Protein AF-A0AAN8JR13-F1 (afdb_monomer)

Organism: Patella caerulea (NCBI:txid87958)

Radius of gyration: 33.26 Å; Cα contacts (8 Å, |Δi|>4): 70; chains: 1; bounding box: 101×56×80 Å

Secondary structure (DSSP, 8-state):
-HHHHHHHHHHHHHHHHHHHHHHHHHHHHHHHHHHHHHHHHHHHHHHHHHHHHHT-S-TTTSHHHHHHHHHHHHHHS-GGGGTT-----HHHHHHHHHHHHHHHHHHHHHHHHHHHHHHHHHHHHHHHHHHHHHSSS----GGGPPPP-TT--HHHHHHHHHHHHHHHHHHHHHHHHHHHHHHHHHHTHHHHHHHHHHHH--SHHHHHHHHHHHHHHHHHGGGSSS---

Structure (mmCIF, N/CA/C/O backbone):
data_AF-A0AAN8JR13-F1
#
_entry.id   AF-A0AAN8JR13-F1
#
loop_
_atom_site.group_PDB
_atom_site.id
_atom_site.type_symbol
_atom_site.label_atom_id
_atom_site.label_alt_id
_atom_site.label_comp_id
_atom_site.label_asym_id
_atom_site.label_entity_id
_atom_site.label_seq_id
_atom_site.pdbx_PDB_ins_code
_atom_site.Cartn_x
_atom_site.Cartn_y
_atom_site.Cartn_z
_atom_site.occupancy
_atom_site.B_iso_or_equiv
_atom_site.auth_seq_id
_atom_site.auth_comp_id
_atom_site.auth_asym_id
_atom_site.auth_atom_id
_atom_site.pdbx_PDB_model_num
ATOM 1 N N . MET A 1 1 ? 77.296 -26.126 -30.134 1.00 51.00 1 MET A N 1
ATOM 2 C CA . MET A 1 1 ? 77.059 -24.670 -29.982 1.00 51.00 1 MET A CA 1
ATOM 3 C C . MET A 1 1 ? 75.583 -24.302 -30.213 1.00 51.00 1 MET A C 1
ATOM 5 O O . MET A 1 1 ? 75.088 -23.410 -29.543 1.00 51.00 1 MET A O 1
ATOM 9 N N . GLU A 1 2 ? 74.836 -25.071 -31.015 1.00 50.19 2 GLU A N 1
ATOM 10 C CA . GLU A 1 2 ? 73.438 -24.802 -31.429 1.00 50.19 2 GLU A CA 1
ATOM 11 C C . GLU A 1 2 ? 72.341 -24.982 -30.348 1.00 50.19 2 GLU A C 1
ATOM 13 O O . GLU A 1 2 ? 71.264 -24.386 -30.415 1.00 50.19 2 GLU A O 1
ATOM 18 N N . LEU A 1 3 ? 72.595 -25.772 -29.298 1.00 45.41 3 LEU A N 1
ATOM 19 C CA . LEU A 1 3 ? 71.619 -26.022 -28.219 1.00 45.41 3 LEU A CA 1
ATOM 20 C C . LEU A 1 3 ? 71.457 -24.843 -27.240 1.00 45.41 3 LEU A C 1
ATOM 22 O O . LEU A 1 3 ? 70.450 -24.758 -26.534 1.00 45.41 3 LEU A O 1
ATOM 26 N N . LYS A 1 4 ? 72.442 -23.934 -27.178 1.00 45.84 4 LYS A N 1
ATOM 27 C CA . LYS A 1 4 ? 72.347 -22.711 -26.365 1.00 45.84 4 LYS A CA 1
ATOM 28 C C . LYS A 1 4 ? 71.544 -21.629 -27.089 1.00 45.84 4 LYS A C 1
ATOM 30 O O . LYS A 1 4 ? 70.681 -21.032 -26.459 1.00 45.84 4 LYS A O 1
ATOM 35 N N . GLU A 1 5 ? 71.746 -21.457 -28.396 1.00 47.88 5 GLU A N 1
ATOM 36 C CA . GLU A 1 5 ? 71.064 -20.441 -29.219 1.00 47.88 5 GLU A CA 1
ATOM 37 C C . GLU A 1 5 ? 69.553 -20.681 -29.372 1.00 47.88 5 GLU A C 1
ATOM 39 O O . GLU A 1 5 ? 68.755 -19.742 -29.388 1.00 47.88 5 GLU A O 1
ATOM 44 N N . THR A 1 6 ? 69.129 -21.945 -29.427 1.00 51.34 6 THR A N 1
ATOM 45 C CA . THR A 1 6 ? 67.706 -22.319 -29.503 1.00 51.34 6 THR A CA 1
ATOM 46 C C . THR A 1 6 ? 66.957 -22.089 -28.188 1.00 51.34 6 THR A C 1
ATOM 48 O O . THR A 1 6 ? 65.773 -21.742 -28.211 1.00 51.34 6 THR A O 1
ATOM 51 N N . LYS A 1 7 ? 67.636 -22.218 -27.038 1.00 49.53 7 LYS A N 1
ATOM 52 C CA . LYS A 1 7 ? 67.063 -21.861 -25.732 1.00 49.53 7 LYS A CA 1
ATOM 53 C C . LYS A 1 7 ? 66.914 -20.347 -25.590 1.00 49.53 7 LYS A C 1
ATOM 55 O O . LYS A 1 7 ? 65.816 -19.916 -25.268 1.00 49.53 7 LYS A O 1
ATOM 60 N N . THR A 1 8 ? 67.933 -19.544 -25.908 1.00 53.19 8 THR A N 1
ATOM 61 C CA . THR A 1 8 ? 67.847 -18.069 -25.837 1.00 53.19 8 THR A CA 1
ATOM 62 C C . THR A 1 8 ? 66.787 -17.481 -26.769 1.00 53.19 8 THR A C 1
ATOM 64 O O . THR A 1 8 ? 66.064 -16.579 -26.355 1.00 53.19 8 THR A O 1
ATOM 67 N N . ARG A 1 9 ? 66.605 -18.023 -27.984 1.00 55.16 9 ARG A N 1
ATOM 68 C CA . ARG A 1 9 ? 65.513 -17.602 -28.889 1.00 55.16 9 ARG A CA 1
ATOM 69 C C . ARG A 1 9 ? 64.118 -17.903 -28.335 1.00 55.16 9 ARG A C 1
ATOM 71 O O . ARG A 1 9 ? 63.240 -17.050 -28.416 1.00 55.16 9 ARG A O 1
ATOM 78 N N . LYS A 1 10 ? 63.905 -19.085 -27.741 1.00 57.53 10 LYS A N 1
ATOM 79 C CA . LYS A 1 10 ? 62.616 -19.425 -27.106 1.00 57.53 10 LYS A CA 1
ATOM 80 C C . LYS A 1 10 ? 62.321 -18.552 -25.885 1.00 57.53 10 LYS A C 1
ATOM 82 O O . LYS A 1 10 ? 61.159 -18.227 -25.658 1.00 57.53 10 LYS A O 1
ATOM 87 N N . THR A 1 11 ? 63.340 -18.173 -25.113 1.00 59.97 11 THR A N 1
ATOM 88 C CA . THR A 1 11 ? 63.169 -17.259 -23.975 1.00 59.97 11 THR A CA 1
ATOM 89 C C . THR A 1 11 ? 62.839 -15.843 -24.446 1.00 59.97 11 THR A C 1
ATOM 91 O O . THR A 1 11 ? 61.890 -15.268 -23.929 1.00 59.97 11 THR A O 1
ATOM 94 N N . ASN A 1 12 ? 63.520 -15.332 -25.480 1.00 63.50 12 ASN A N 1
ATOM 95 C CA . ASN A 1 12 ? 63.245 -14.008 -26.055 1.00 63.50 12 ASN A CA 1
ATOM 96 C C . ASN A 1 12 ? 61.829 -13.892 -26.640 1.00 63.50 12 ASN A C 1
ATOM 98 O O . ASN A 1 12 ? 61.165 -12.895 -26.382 1.00 63.50 12 ASN A O 1
ATOM 102 N N . ASN A 1 13 ? 61.331 -14.914 -27.350 1.00 68.00 13 ASN A N 1
ATOM 103 C CA . ASN A 1 13 ? 59.954 -14.898 -27.865 1.00 68.00 13 ASN A CA 1
ATOM 104 C C . ASN A 1 13 ? 58.917 -14.859 -26.737 1.00 68.00 13 ASN A C 1
ATOM 106 O O . ASN A 1 13 ? 57.981 -14.070 -26.796 1.00 68.00 13 ASN A O 1
ATOM 110 N N . LYS A 1 14 ? 59.112 -15.650 -25.674 1.00 71.50 14 LYS A N 1
ATOM 111 C CA . LYS A 1 14 ? 58.229 -15.591 -24.499 1.00 71.50 14 LYS A CA 1
ATOM 112 C C . LYS A 1 14 ? 58.287 -14.235 -23.805 1.00 71.50 14 LYS A C 1
ATOM 114 O O . LYS A 1 14 ? 57.279 -13.772 -23.291 1.00 71.50 14 LYS A O 1
ATOM 119 N N . GLN A 1 15 ? 59.459 -13.606 -23.771 1.00 71.38 15 GLN A N 1
ATOM 120 C CA . GLN A 1 15 ? 59.647 -12.286 -23.173 1.00 71.38 15 GLN A CA 1
ATOM 121 C C . GLN A 1 15 ? 58.950 -11.195 -23.996 1.00 71.38 15 GLN A C 1
ATOM 123 O O . GLN A 1 15 ? 58.353 -10.283 -23.428 1.00 71.38 15 GLN A O 1
ATOM 128 N N . GLN A 1 16 ? 58.963 -11.325 -25.323 1.00 75.19 16 GLN A N 1
ATOM 129 C CA . GLN A 1 16 ? 58.264 -10.433 -26.242 1.00 75.19 16 GLN A CA 1
ATOM 130 C C . GLN A 1 16 ? 56.737 -10.575 -26.131 1.00 75.19 16 GLN A C 1
ATOM 132 O O . GLN A 1 16 ? 56.058 -9.569 -25.948 1.00 75.19 16 GLN A O 1
ATOM 137 N N . GLU A 1 17 ? 56.213 -11.806 -26.096 1.00 76.94 17 GLU A N 1
ATOM 138 C CA . GLU A 1 17 ? 54.789 -12.080 -25.831 1.00 76.94 17 GLU A CA 1
ATOM 139 C C . GLU A 1 17 ? 54.347 -11.521 -24.468 1.00 76.94 17 GLU A C 1
ATOM 141 O O . GLU A 1 17 ? 53.300 -10.883 -24.356 1.00 76.94 17 GLU A O 1
ATOM 146 N N . LEU A 1 18 ? 55.166 -11.697 -23.422 1.00 78.19 18 LEU A N 1
ATOM 147 C CA . LEU A 1 18 ? 54.876 -11.141 -22.098 1.00 78.19 18 LEU A CA 1
ATOM 148 C C . LEU A 1 18 ? 54.826 -9.606 -22.125 1.00 78.19 18 LEU A C 1
ATOM 150 O O . LEU A 1 18 ? 53.982 -9.007 -21.467 1.00 78.19 18 LEU A O 1
ATOM 154 N N . THR A 1 19 ? 55.715 -8.973 -22.894 1.00 81.75 19 THR A N 1
ATOM 155 C CA . THR A 1 19 ? 55.785 -7.510 -23.025 1.00 81.75 19 THR A CA 1
ATOM 156 C C . THR A 1 19 ? 54.565 -6.957 -23.761 1.00 81.75 19 THR A C 1
ATOM 158 O O . THR A 1 19 ? 54.017 -5.934 -23.358 1.00 81.75 19 THR A O 1
ATOM 161 N N . GLU A 1 20 ? 54.083 -7.650 -24.793 1.00 83.94 20 GLU A N 1
ATOM 162 C CA . GLU A 1 20 ? 52.852 -7.282 -25.503 1.00 83.94 20 GLU A CA 1
ATOM 163 C C . GLU A 1 20 ? 51.616 -7.390 -24.604 1.00 83.94 20 GLU A C 1
ATOM 165 O O . GLU A 1 20 ? 50.801 -6.467 -24.566 1.00 83.94 20 GLU A O 1
ATOM 170 N N . VAL A 1 21 ? 51.508 -8.467 -23.817 1.00 83.69 21 VAL A N 1
ATOM 171 C CA . VAL A 1 21 ? 50.409 -8.642 -22.854 1.00 83.69 21 VAL A CA 1
ATOM 172 C C . VAL A 1 21 ? 50.450 -7.568 -21.768 1.00 83.69 21 VAL A C 1
ATOM 174 O O . VAL A 1 21 ? 49.410 -7.013 -21.419 1.00 83.69 21 VAL A O 1
ATOM 177 N N . VAL A 1 22 ? 51.636 -7.240 -21.246 1.00 82.75 22 VAL A N 1
ATOM 178 C CA . VAL A 1 22 ? 51.795 -6.166 -20.256 1.00 82.75 22 VAL A CA 1
ATOM 179 C C . VAL A 1 22 ? 51.390 -4.820 -20.854 1.00 82.75 22 VAL A 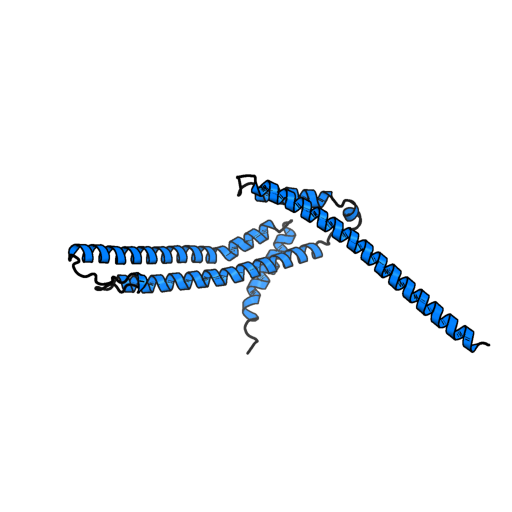C 1
ATOM 181 O O . VAL A 1 22 ? 50.619 -4.104 -20.227 1.00 82.75 22 VAL A O 1
ATOM 184 N N . ASN A 1 23 ? 51.810 -4.503 -22.080 1.00 85.94 23 ASN A N 1
ATOM 185 C CA . ASN A 1 23 ? 51.443 -3.248 -22.739 1.00 85.94 23 ASN A CA 1
ATOM 186 C C . ASN A 1 23 ? 49.931 -3.139 -23.009 1.00 85.94 23 ASN A C 1
ATOM 188 O O . ASN A 1 23 ? 49.348 -2.073 -22.801 1.00 85.94 23 ASN A O 1
ATOM 192 N N . ASP A 1 24 ? 49.276 -4.228 -23.420 1.00 86.75 24 ASP A N 1
ATOM 193 C CA . ASP A 1 24 ? 47.817 -4.266 -23.593 1.00 86.75 24 ASP A CA 1
ATOM 194 C C . ASP A 1 24 ? 47.082 -4.090 -22.253 1.00 86.75 24 ASP A C 1
ATOM 196 O O . ASP A 1 24 ? 46.124 -3.316 -22.156 1.00 86.75 24 ASP A O 1
ATOM 200 N N . LEU A 1 25 ? 47.559 -4.743 -21.188 1.00 81.94 25 LEU A N 1
ATOM 201 C CA . LEU A 1 25 ? 47.011 -4.574 -19.842 1.00 81.94 25 LEU A CA 1
ATOM 202 C C . LEU A 1 25 ? 47.203 -3.145 -19.328 1.00 81.94 25 LEU A C 1
ATOM 204 O O . LEU A 1 25 ? 46.242 -2.556 -18.840 1.00 81.94 25 LEU A O 1
ATOM 208 N N . THR A 1 26 ? 48.383 -2.550 -19.496 1.00 84.44 26 THR A N 1
ATOM 209 C CA . THR A 1 26 ? 48.648 -1.152 -19.132 1.00 84.44 26 THR A CA 1
ATOM 210 C C . THR A 1 26 ? 47.750 -0.197 -19.919 1.00 84.44 26 THR A C 1
ATOM 212 O O . THR A 1 26 ? 47.172 0.719 -19.337 1.00 84.44 26 THR A O 1
ATOM 215 N N . GLY A 1 27 ? 47.532 -0.444 -21.214 1.00 83.25 27 GLY A N 1
ATOM 216 C CA . GLY A 1 27 ? 46.594 0.335 -22.026 1.00 83.25 27 GLY A CA 1
ATOM 217 C C . GLY A 1 27 ? 45.139 0.210 -21.558 1.00 83.25 27 GLY A C 1
ATOM 218 O O . GLY A 1 27 ? 44.393 1.192 -21.559 1.00 83.25 27 GLY A O 1
ATOM 219 N N . LYS A 1 28 ? 44.717 -0.980 -21.119 1.00 82.81 28 LYS A N 1
ATOM 220 C CA . LYS A 1 28 ? 43.386 -1.205 -20.531 1.00 82.81 28 LYS A CA 1
ATOM 221 C C . LYS A 1 28 ? 43.240 -0.540 -19.164 1.00 82.81 28 LYS A C 1
ATOM 223 O O . LYS A 1 28 ? 42.185 0.031 -18.902 1.00 82.81 28 LYS A O 1
ATOM 228 N N . VAL A 1 29 ? 44.281 -0.574 -18.332 1.00 79.31 29 VAL A N 1
ATOM 229 C CA . VAL A 1 29 ? 44.318 0.105 -17.028 1.00 79.31 29 VAL A CA 1
ATOM 230 C C . VAL A 1 29 ? 44.237 1.618 -17.210 1.00 79.31 29 VAL A C 1
ATOM 232 O O . VAL A 1 29 ? 43.358 2.226 -16.612 1.00 79.31 29 VAL A O 1
ATOM 235 N N . GLY A 1 30 ? 45.007 2.213 -18.125 1.00 80.62 30 GLY A N 1
ATOM 236 C CA . GLY A 1 30 ? 44.911 3.652 -18.406 1.00 80.62 30 GLY A CA 1
ATOM 237 C C . GLY A 1 30 ? 43.521 4.072 -18.908 1.00 80.62 30 GLY A C 1
ATOM 238 O O . GLY A 1 30 ? 42.981 5.099 -18.507 1.00 80.62 30 GLY A O 1
ATOM 239 N N . LYS A 1 31 ? 42.861 3.237 -19.725 1.00 78.44 31 LYS A N 1
ATOM 240 C CA . LYS A 1 31 ? 41.458 3.472 -20.125 1.00 78.44 31 LYS A CA 1
ATOM 241 C C . LYS A 1 31 ? 40.476 3.356 -18.955 1.00 78.44 31 LYS A C 1
ATOM 243 O O . LYS A 1 31 ? 39.428 3.998 -18.988 1.00 78.44 31 LYS A O 1
ATOM 248 N N . LEU A 1 32 ? 40.762 2.509 -17.968 1.00 73.31 32 LEU A N 1
ATOM 249 C CA . LEU A 1 32 ? 39.952 2.387 -16.757 1.00 73.31 32 LEU A CA 1
ATOM 250 C C . LEU A 1 32 ? 40.165 3.579 -15.825 1.00 73.31 32 LEU A C 1
ATOM 252 O O . LEU A 1 32 ? 39.173 4.091 -15.323 1.00 73.31 32 LEU A O 1
ATOM 256 N N . GLU A 1 33 ? 41.397 4.061 -15.659 1.00 75.75 33 GLU A N 1
ATOM 257 C CA . GLU A 1 33 ? 41.712 5.270 -14.883 1.00 75.75 33 GLU A CA 1
ATOM 258 C C . GLU A 1 33 ? 40.943 6.479 -15.418 1.00 75.75 33 GLU A C 1
ATOM 260 O O . GLU A 1 33 ? 40.184 7.095 -14.677 1.00 75.75 33 GLU A O 1
ATOM 265 N N . VAL A 1 34 ? 40.989 6.718 -16.734 1.00 78.94 34 VAL A N 1
ATOM 266 C CA . VAL A 1 34 ? 40.226 7.810 -17.365 1.00 78.94 34 VAL A CA 1
ATOM 267 C C . VAL A 1 34 ? 38.718 7.677 -17.112 1.00 78.94 34 VAL A C 1
ATOM 269 O O . VAL A 1 34 ? 38.037 8.669 -16.859 1.00 78.94 34 VAL A O 1
ATOM 272 N N . LYS A 1 35 ? 38.168 6.455 -17.150 1.00 75.94 35 LYS A N 1
ATOM 273 C CA . LYS A 1 35 ? 36.743 6.221 -16.858 1.00 75.94 35 LYS A CA 1
ATOM 274 C C . LYS A 1 35 ? 36.405 6.432 -15.384 1.00 75.94 35 LYS A C 1
ATOM 276 O O . LYS A 1 35 ? 35.313 6.913 -15.090 1.00 75.94 35 LYS A O 1
ATOM 281 N N . ILE A 1 36 ? 37.301 6.055 -14.476 1.00 74.19 36 ILE A N 1
ATOM 282 C CA . ILE A 1 36 ? 37.138 6.256 -13.034 1.00 74.19 36 ILE A CA 1
ATOM 283 C C . ILE A 1 36 ? 37.163 7.752 -12.719 1.00 74.19 36 ILE A C 1
ATOM 285 O O . ILE A 1 36 ? 36.278 8.219 -12.007 1.00 74.19 36 ILE A O 1
ATOM 289 N N . ASP A 1 37 ? 38.081 8.510 -13.316 1.00 69.31 37 ASP A N 1
ATOM 290 C CA . ASP A 1 37 ? 38.159 9.963 -13.146 1.00 69.31 37 ASP A CA 1
ATOM 291 C C . ASP A 1 37 ? 36.894 10.655 -13.664 1.00 69.31 37 ASP A C 1
ATOM 293 O O . ASP A 1 37 ? 36.293 11.466 -12.960 1.00 69.31 37 ASP A O 1
ATOM 297 N N . GLN A 1 38 ? 36.406 10.262 -14.845 1.00 72.62 38 GLN A N 1
ATOM 298 C CA . GLN A 1 38 ? 35.135 10.755 -15.386 1.00 72.62 38 GLN A CA 1
ATOM 299 C C . GLN A 1 38 ? 33.950 10.441 -14.460 1.00 72.62 38 GLN A C 1
ATOM 301 O O . GLN A 1 38 ? 33.102 11.301 -14.213 1.00 72.62 38 GLN A O 1
ATOM 306 N N . GLN A 1 39 ? 33.882 9.222 -13.917 1.00 72.19 39 GLN A N 1
ATOM 307 C CA . GLN A 1 39 ? 32.841 8.842 -12.959 1.00 72.19 39 GLN A CA 1
ATOM 308 C C . GLN A 1 39 ? 32.952 9.624 -11.648 1.00 72.19 39 GLN A C 1
ATOM 310 O O . GLN A 1 39 ? 31.929 10.020 -11.091 1.00 72.19 39 GLN A O 1
ATOM 315 N N . TYR A 1 40 ? 34.167 9.883 -11.171 1.00 67.38 40 TYR A N 1
ATOM 316 C CA . TYR A 1 40 ? 34.408 10.679 -9.976 1.00 67.38 40 TYR A CA 1
ATOM 317 C C . TYR A 1 40 ? 33.937 12.127 -10.164 1.00 67.38 40 TYR A C 1
ATOM 319 O O . TYR A 1 40 ? 33.231 12.651 -9.302 1.00 67.38 40 TYR A O 1
ATOM 327 N N . THR A 1 41 ? 34.224 12.748 -11.313 1.00 70.56 41 THR A N 1
ATOM 328 C CA . THR A 1 41 ? 33.708 14.084 -11.655 1.00 70.56 41 THR A CA 1
ATOM 329 C C . THR A 1 41 ? 32.179 14.110 -11.674 1.00 70.56 41 THR A C 1
ATOM 331 O O . THR A 1 41 ? 31.580 14.983 -11.048 1.00 70.56 41 THR A O 1
ATOM 334 N N . LEU A 1 42 ? 31.533 13.112 -12.289 1.00 68.69 42 LEU A N 1
ATOM 335 C CA . LEU A 1 42 ? 30.068 13.000 -12.303 1.00 68.69 42 LEU A CA 1
ATOM 336 C C . LEU A 1 42 ? 29.482 12.865 -10.892 1.00 68.69 42 LEU A C 1
ATOM 338 O O . LEU A 1 42 ? 28.468 13.484 -10.574 1.00 68.69 42 LEU A O 1
ATOM 342 N N . ILE A 1 43 ? 30.122 12.076 -10.027 1.00 68.69 43 ILE A N 1
ATOM 343 C CA . ILE A 1 43 ? 29.699 11.920 -8.631 1.00 68.69 43 ILE A CA 1
ATOM 344 C C . ILE A 1 43 ? 29.817 13.253 -7.880 1.00 68.69 43 ILE A C 1
ATOM 346 O O . ILE A 1 43 ? 28.907 13.596 -7.126 1.00 68.69 43 ILE A O 1
ATOM 350 N N . GLN A 1 44 ? 30.881 14.029 -8.108 1.00 68.81 44 GLN A N 1
ATOM 351 C CA . GLN A 1 44 ? 31.063 15.350 -7.493 1.00 68.81 44 GLN A CA 1
ATOM 352 C C . GLN A 1 44 ? 30.028 16.374 -7.980 1.00 68.81 44 GLN A C 1
ATOM 354 O O . GLN A 1 44 ? 29.484 17.140 -7.183 1.00 68.81 44 GLN A O 1
ATOM 359 N N . GLU A 1 45 ? 29.692 16.367 -9.269 1.00 69.44 45 GLU A N 1
ATOM 360 C CA . GLU A 1 45 ? 28.629 17.215 -9.818 1.00 69.44 45 GLU A CA 1
ATOM 361 C C . GLU A 1 45 ? 27.256 16.846 -9.245 1.00 69.44 45 GLU A C 1
ATOM 363 O O . GLU A 1 45 ? 26.510 17.727 -8.810 1.00 69.44 45 GLU A O 1
ATOM 368 N N . LEU A 1 46 ? 26.948 15.549 -9.155 1.00 67.88 46 LEU A N 1
ATOM 369 C CA . LEU A 1 46 ? 25.719 15.058 -8.530 1.00 67.88 46 LEU A CA 1
ATOM 370 C C . LEU A 1 46 ? 25.648 15.428 -7.045 1.00 67.88 46 LEU A C 1
ATOM 372 O O . LEU A 1 46 ? 24.610 15.906 -6.592 1.00 67.88 46 LEU A O 1
ATOM 376 N N . LEU A 1 47 ? 26.742 15.275 -6.294 1.00 67.00 47 LEU A N 1
ATOM 377 C CA . LEU A 1 47 ? 26.832 15.689 -4.890 1.00 67.00 47 LEU A CA 1
ATOM 378 C C . LEU A 1 47 ? 26.591 17.191 -4.722 1.00 67.00 47 LEU A C 1
ATOM 380 O O . LEU A 1 47 ? 25.846 17.595 -3.828 1.00 67.00 47 LEU A O 1
ATOM 384 N N . ASN A 1 48 ? 27.154 18.021 -5.601 1.00 69.06 48 ASN A N 1
ATOM 385 C CA . ASN A 1 48 ? 26.920 19.464 -5.592 1.00 69.06 48 ASN A CA 1
ATOM 386 C C . ASN A 1 48 ? 25.458 19.818 -5.886 1.00 69.06 48 ASN A C 1
ATOM 388 O O . ASN A 1 48 ? 24.905 20.725 -5.261 1.00 69.06 48 ASN A O 1
ATOM 392 N N . ILE A 1 49 ? 24.810 19.105 -6.807 1.00 62.66 49 ILE A N 1
ATOM 393 C CA . ILE A 1 49 ? 23.389 19.303 -7.114 1.00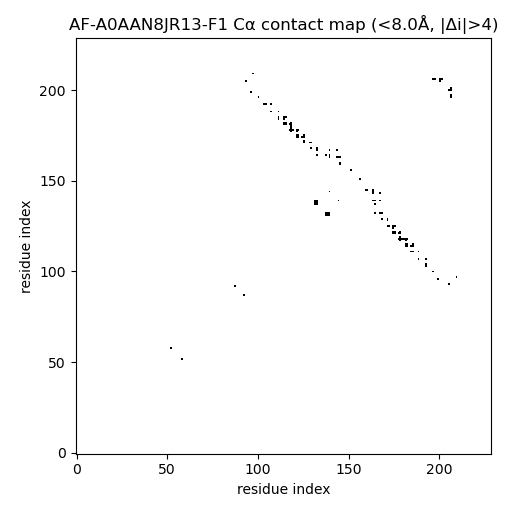 62.66 49 ILE A CA 1
ATOM 394 C C . ILE A 1 49 ? 22.522 18.876 -5.927 1.00 62.66 49 ILE A C 1
ATOM 396 O O . ILE A 1 49 ? 21.677 19.654 -5.493 1.00 62.66 49 ILE A O 1
ATOM 400 N N . VAL A 1 50 ? 22.763 17.696 -5.351 1.00 61.16 50 VAL A N 1
ATOM 401 C CA . VAL A 1 50 ? 22.030 17.189 -4.176 1.00 61.16 50 VAL A CA 1
ATOM 402 C C . VAL A 1 50 ? 22.194 18.126 -2.980 1.00 61.16 50 VAL A C 1
ATOM 404 O O . VAL A 1 50 ? 21.212 18.457 -2.320 1.00 61.16 50 VAL A O 1
ATOM 407 N N . THR A 1 51 ? 23.407 18.629 -2.743 1.00 62.31 51 THR A N 1
ATOM 408 C CA . THR A 1 51 ? 23.680 19.597 -1.672 1.00 62.31 51 THR A CA 1
ATOM 409 C C . THR A 1 51 ? 22.913 20.898 -1.900 1.00 62.31 51 THR A C 1
ATOM 411 O O . THR A 1 51 ? 22.296 21.405 -0.969 1.00 62.31 51 THR A O 1
ATOM 414 N N . LYS A 1 52 ? 22.864 21.417 -3.134 1.00 61.66 52 LYS A N 1
ATOM 415 C CA . LYS A 1 52 ? 22.045 22.596 -3.468 1.00 61.66 52 LYS A CA 1
ATOM 416 C C . LYS A 1 52 ? 20.544 22.343 -3.278 1.00 61.66 52 LYS A C 1
ATOM 418 O O . LYS A 1 52 ? 19.843 23.252 -2.850 1.00 61.66 52 LYS A O 1
ATOM 423 N N . CYS A 1 53 ? 20.068 21.124 -3.540 1.00 54.81 53 CYS A N 1
ATOM 424 C CA . CYS A 1 53 ? 18.663 20.743 -3.363 1.00 54.81 53 CYS A CA 1
ATOM 425 C C . CYS A 1 53 ? 18.260 20.651 -1.886 1.00 54.81 53 CYS A C 1
ATOM 427 O O . CYS A 1 53 ? 17.196 21.136 -1.523 1.00 54.81 53 CYS A O 1
ATOM 429 N N . LEU A 1 54 ? 19.127 20.107 -1.024 1.00 56.31 54 LEU A N 1
ATOM 430 C CA . LEU A 1 54 ? 18.893 20.040 0.426 1.00 56.31 54 LEU A CA 1
ATOM 431 C C . LEU A 1 54 ? 18.782 21.425 1.087 1.00 56.31 54 LEU A C 1
ATOM 433 O O . LEU A 1 54 ? 18.214 21.543 2.168 1.00 56.31 54 LEU A O 1
ATOM 437 N N . HIS A 1 55 ? 19.312 22.471 0.444 1.00 58.22 55 HIS A N 1
ATOM 438 C CA . HIS A 1 55 ? 19.236 23.853 0.925 1.00 58.22 55 HIS A CA 1
ATOM 439 C C . HIS A 1 55 ? 18.093 24.665 0.281 1.00 58.22 55 HIS A C 1
ATOM 441 O O . HIS A 1 55 ? 17.891 25.817 0.662 1.00 58.22 55 HIS A O 1
ATOM 447 N N . SER A 1 56 ? 17.336 24.103 -0.672 1.00 55.72 56 SER A N 1
ATOM 448 C CA . SER A 1 56 ? 16.171 24.759 -1.285 1.00 55.72 56 SER A CA 1
ATOM 449 C C . SER A 1 56 ? 14.868 24.148 -0.759 1.00 55.72 56 SER A C 1
ATOM 451 O O . SER A 1 56 ? 14.560 23.000 -1.054 1.00 55.72 56 SER A O 1
ATOM 453 N N . THR A 1 57 ? 14.085 24.920 -0.009 1.00 50.03 57 THR A N 1
ATOM 454 C CA . THR A 1 57 ? 12.884 24.507 0.749 1.00 50.03 57 THR A CA 1
ATOM 455 C C . THR A 1 57 ? 11.633 24.153 -0.079 1.00 50.03 57 THR A C 1
ATOM 457 O O . THR A 1 57 ? 10.532 24.180 0.460 1.00 50.03 57 THR A O 1
ATOM 460 N N . ASP A 1 58 ? 11.758 23.826 -1.368 1.00 56.16 58 ASP A N 1
ATOM 461 C CA . ASP A 1 58 ? 10.612 23.602 -2.271 1.00 56.16 58 ASP A CA 1
ATOM 462 C C . ASP A 1 58 ? 10.733 22.236 -2.977 1.00 56.16 58 ASP A C 1
ATOM 464 O O . ASP A 1 58 ? 11.161 22.121 -4.132 1.00 56.16 58 ASP A O 1
ATOM 468 N N . GLU A 1 59 ? 10.433 21.171 -2.227 1.00 56.50 59 GLU A N 1
ATOM 469 C CA . GLU A 1 59 ? 10.875 19.800 -2.525 1.00 56.50 59 GLU A CA 1
ATOM 470 C C . GLU A 1 59 ? 10.096 19.065 -3.634 1.00 56.50 59 GLU A C 1
ATOM 472 O O . GLU A 1 59 ? 10.640 18.137 -4.221 1.00 56.50 59 GLU A O 1
ATOM 477 N N . GLU A 1 60 ? 8.876 19.456 -4.019 1.00 52.34 60 GLU A N 1
ATOM 478 C CA . GLU A 1 60 ? 8.062 18.602 -4.915 1.00 52.34 60 GLU A CA 1
ATOM 479 C C . GLU A 1 60 ? 7.956 19.085 -6.372 1.00 52.34 60 GLU A C 1
ATOM 481 O O . GLU A 1 60 ? 7.793 18.272 -7.284 1.00 52.34 60 GLU A O 1
ATOM 486 N N . ARG A 1 61 ? 8.101 20.388 -6.648 1.00 52.41 61 ARG A N 1
ATOM 487 C CA . ARG A 1 61 ? 7.940 20.932 -8.016 1.00 52.41 61 ARG A CA 1
ATOM 488 C C . ARG A 1 61 ? 9.212 20.929 -8.860 1.00 52.41 61 ARG A C 1
ATOM 490 O O . ARG A 1 61 ? 9.125 20.943 -10.087 1.00 52.41 61 ARG A O 1
ATOM 497 N N . ASN A 1 62 ? 10.386 20.891 -8.234 1.00 55.03 62 ASN A N 1
ATOM 498 C CA . ASN A 1 62 ? 11.654 21.102 -8.938 1.00 55.03 62 ASN A CA 1
ATOM 499 C C . ASN A 1 62 ? 12.364 19.809 -9.364 1.00 55.03 62 ASN A C 1
ATOM 501 O O . ASN A 1 62 ? 13.211 19.854 -10.256 1.00 55.03 62 ASN A O 1
ATOM 505 N N . ILE A 1 63 ? 11.995 18.652 -8.801 1.00 54.38 63 ILE A N 1
ATOM 506 C CA . ILE A 1 63 ? 12.645 17.358 -9.084 1.00 54.38 63 ILE A CA 1
ATOM 507 C C . ILE A 1 63 ? 12.633 17.000 -10.589 1.00 54.38 63 ILE A C 1
ATOM 509 O O . ILE A 1 63 ? 13.690 16.642 -11.113 1.00 54.38 63 ILE A O 1
ATOM 513 N N . PRO A 1 64 ? 11.523 17.151 -11.344 1.00 56.38 64 PRO A N 1
ATOM 514 C CA . PRO A 1 64 ? 11.506 16.809 -12.772 1.00 56.38 64 PRO A CA 1
ATOM 515 C C . PRO A 1 64 ? 12.371 17.742 -13.637 1.00 56.38 64 PRO A C 1
ATOM 517 O O . PRO A 1 64 ? 13.031 17.299 -14.576 1.00 56.38 64 PRO A O 1
ATOM 520 N N . ILE A 1 65 ? 12.407 19.037 -13.303 1.00 57.62 65 ILE A N 1
ATOM 521 C CA . ILE A 1 65 ? 13.217 20.050 -14.004 1.00 57.62 65 ILE A CA 1
ATOM 522 C C . ILE A 1 65 ? 14.710 19.801 -13.748 1.00 57.62 65 ILE A C 1
ATOM 524 O O . ILE A 1 65 ? 15.540 19.968 -14.642 1.00 57.62 65 ILE A O 1
ATOM 528 N N . LEU A 1 66 ? 15.049 19.357 -12.538 1.00 54.72 66 LEU A N 1
ATOM 529 C CA . LEU A 1 66 ? 16.410 19.011 -12.146 1.00 54.72 66 LEU A CA 1
ATOM 530 C C . LEU A 1 66 ? 16.900 17.732 -12.833 1.00 54.72 66 LEU A C 1
ATOM 532 O O . LEU A 1 66 ? 18.013 17.725 -13.353 1.00 54.72 66 LEU A O 1
ATOM 536 N N . LEU A 1 67 ? 16.066 16.690 -12.929 1.00 55.31 67 LEU A N 1
ATOM 537 C CA . LEU A 1 67 ? 16.399 15.471 -13.682 1.00 55.31 67 LEU A CA 1
ATOM 538 C C . LEU A 1 67 ? 16.646 15.761 -15.168 1.00 55.31 67 LEU A C 1
ATOM 540 O O . LEU A 1 67 ? 17.560 15.192 -15.766 1.00 55.31 67 LEU A O 1
ATOM 544 N N . LYS A 1 68 ? 15.884 16.696 -15.747 1.00 61.38 68 LYS A N 1
ATOM 545 C CA . LYS A 1 68 ? 16.086 17.157 -17.123 1.00 61.38 68 LYS A CA 1
ATOM 546 C C . LYS A 1 68 ? 17.427 17.880 -17.297 1.00 61.38 68 LYS A C 1
ATOM 548 O O . LYS A 1 68 ? 18.173 17.542 -18.209 1.00 61.38 68 LYS A O 1
ATOM 553 N N . LYS A 1 69 ? 17.781 18.792 -16.383 1.00 56.56 69 LYS A N 1
ATOM 554 C CA . LYS A 1 69 ? 19.081 19.488 -16.411 1.00 56.56 69 LYS A CA 1
ATOM 555 C C . LYS A 1 69 ? 20.266 18.540 -16.221 1.00 56.56 69 LYS A C 1
ATOM 557 O O . LYS A 1 69 ? 21.275 18.710 -16.888 1.00 56.56 69 LYS A O 1
ATOM 562 N N . ILE A 1 70 ? 20.137 17.524 -15.363 1.00 56.69 70 ILE A N 1
ATOM 563 C CA . ILE A 1 70 ? 21.166 16.485 -15.195 1.00 56.69 70 ILE A CA 1
ATOM 564 C C . ILE A 1 70 ? 21.346 15.699 -16.498 1.00 56.69 70 ILE A C 1
ATOM 566 O O . ILE A 1 70 ? 22.478 15.506 -16.929 1.00 56.69 70 ILE A O 1
ATOM 570 N N . SER A 1 71 ? 20.253 15.291 -17.152 1.00 57.75 71 SER A N 1
ATOM 571 C CA . SER A 1 71 ? 20.322 14.612 -18.454 1.00 57.75 71 SER A CA 1
ATOM 572 C C . SER A 1 71 ? 21.031 15.475 -19.500 1.00 57.75 71 SER A C 1
ATOM 574 O O . SER A 1 71 ? 21.938 15.002 -20.174 1.00 57.75 71 SER A O 1
ATOM 576 N N . GLU A 1 72 ? 20.672 16.757 -19.587 1.00 58.84 72 GLU A N 1
ATOM 577 C CA . GLU A 1 72 ? 21.253 17.700 -20.549 1.00 58.84 72 GLU A CA 1
ATOM 578 C C . GLU A 1 72 ? 22.737 17.996 -20.261 1.00 58.84 72 GLU A C 1
ATOM 580 O O . GLU A 1 72 ? 23.537 18.107 -21.189 1.00 58.84 72 GLU A O 1
ATOM 585 N N . SER A 1 73 ? 23.142 18.090 -18.991 1.00 54.22 73 SER A N 1
ATOM 586 C CA . SER A 1 73 ? 24.549 18.260 -18.602 1.00 54.22 73 SER A CA 1
ATOM 587 C C . SER A 1 73 ? 25.386 17.016 -18.904 1.00 54.22 73 SER A C 1
ATOM 589 O O . SER A 1 73 ? 26.482 17.143 -19.444 1.00 54.22 73 SER A O 1
ATOM 591 N N . VAL A 1 74 ? 24.854 15.817 -18.645 1.00 54.41 74 VAL A N 1
ATOM 592 C CA . VAL A 1 74 ? 25.513 14.544 -18.984 1.00 54.41 74 VAL A CA 1
ATOM 593 C C . VAL A 1 74 ? 25.683 14.392 -20.502 1.00 54.41 74 VAL A C 1
ATOM 595 O O . VAL A 1 74 ? 26.727 13.927 -20.959 1.00 54.41 74 VAL A O 1
ATOM 598 N N . ASP A 1 75 ? 24.713 14.849 -21.296 1.00 54.09 75 ASP A N 1
ATOM 599 C CA . ASP A 1 75 ? 24.760 14.795 -22.765 1.00 54.09 75 ASP A CA 1
ATOM 600 C C . ASP A 1 75 ? 25.738 15.808 -23.402 1.00 54.09 75 ASP A C 1
ATOM 602 O O . ASP A 1 75 ? 26.159 15.629 -24.552 1.00 54.09 75 ASP A O 1
ATOM 606 N N . ASN A 1 76 ? 26.123 16.861 -22.672 1.00 53.28 76 ASN A N 1
ATOM 60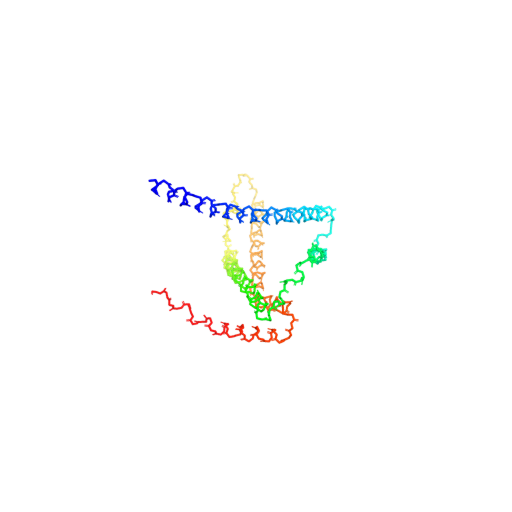7 C CA . ASN A 1 76 ? 27.028 17.913 -23.148 1.00 53.28 76 ASN A CA 1
ATOM 608 C C . ASN A 1 76 ? 28.511 17.657 -22.825 1.00 53.28 76 ASN A C 1
ATOM 610 O O . ASN A 1 76 ? 29.380 18.271 -23.443 1.00 53.28 76 ASN A O 1
ATOM 614 N N . LEU A 1 77 ? 28.818 16.745 -21.899 1.00 47.91 77 LEU A N 1
ATOM 615 C CA . LEU A 1 77 ? 30.184 16.507 -21.415 1.00 47.91 77 LEU A CA 1
ATOM 616 C C . LEU A 1 77 ? 30.991 15.490 -22.241 1.00 47.91 77 LEU A C 1
ATOM 618 O O . LEU A 1 77 ? 32.195 15.378 -22.029 1.00 47.91 77 LEU A O 1
ATOM 622 N N . ASN A 1 78 ? 30.384 14.785 -23.210 1.00 44.59 78 ASN A N 1
ATOM 623 C CA . ASN A 1 78 ? 31.113 13.817 -24.047 1.00 44.59 78 ASN A CA 1
ATOM 624 C C . ASN A 1 78 ? 30.830 13.967 -25.563 1.00 44.59 78 ASN A C 1
ATOM 626 O O . ASN A 1 78 ? 30.136 13.142 -26.163 1.00 44.59 78 ASN A O 1
ATOM 630 N N . PRO A 1 79 ? 31.373 15.010 -26.229 1.00 46.84 79 PRO A N 1
ATOM 631 C CA . PRO A 1 79 ? 31.143 15.257 -27.656 1.00 46.84 79 PRO A CA 1
ATOM 632 C C . PRO A 1 79 ? 31.763 14.186 -28.566 1.00 46.84 79 PRO A C 1
ATOM 634 O O . PRO A 1 79 ? 31.229 13.910 -29.638 1.00 46.84 79 PRO A O 1
ATOM 637 N N . GLN A 1 80 ? 32.867 13.558 -28.144 1.00 45.62 80 GLN A N 1
ATOM 638 C CA . GLN A 1 80 ? 33.567 12.530 -28.928 1.00 45.62 80 GLN A CA 1
ATOM 639 C C . GLN A 1 80 ? 32.799 11.199 -29.003 1.00 45.62 80 GLN A C 1
ATOM 641 O O . GLN A 1 80 ? 32.921 10.478 -29.992 1.00 45.62 80 GLN A O 1
ATOM 646 N N . ASP A 1 81 ? 31.912 10.927 -28.042 1.00 42.97 81 ASP A N 1
ATOM 647 C CA . ASP A 1 81 ? 30.994 9.779 -28.073 1.00 42.97 81 ASP A CA 1
ATOM 648 C C . ASP A 1 81 ? 29.866 9.939 -29.114 1.00 42.97 81 ASP A C 1
ATOM 650 O O . ASP A 1 81 ? 29.157 8.973 -29.403 1.00 42.97 81 ASP A O 1
ATOM 654 N N . ARG A 1 82 ? 29.684 11.130 -29.714 1.00 44.16 82 ARG A N 1
ATOM 655 C CA . ARG A 1 82 ? 28.718 11.333 -30.813 1.00 44.16 82 ARG A CA 1
ATOM 656 C C . ARG A 1 82 ? 29.201 10.757 -32.143 1.00 44.16 82 ARG A C 1
ATOM 658 O O . ARG A 1 82 ? 28.367 10.418 -32.972 1.00 44.16 82 ARG A O 1
ATOM 665 N N . SER A 1 83 ? 30.514 10.631 -32.352 1.00 39.69 83 SER A N 1
ATOM 666 C CA . SER A 1 83 ? 31.062 10.191 -33.645 1.00 39.69 83 SER A CA 1
ATOM 667 C C . SER A 1 83 ? 31.065 8.667 -33.832 1.00 39.69 83 SER A C 1
ATOM 669 O O . SER A 1 83 ? 31.237 8.203 -34.957 1.00 39.69 83 SER A O 1
ATOM 671 N N . HIS A 1 84 ? 30.890 7.888 -32.757 1.00 38.91 84 HIS A N 1
ATOM 672 C CA . HIS A 1 84 ? 30.988 6.419 -32.787 1.00 38.91 84 HIS A CA 1
ATOM 673 C C . HIS A 1 84 ? 29.815 5.679 -32.143 1.00 38.91 84 HIS A C 1
ATOM 675 O O . HIS A 1 84 ? 29.821 4.449 -32.098 1.00 38.91 84 HIS A O 1
ATOM 681 N N . ARG A 1 85 ? 28.773 6.382 -31.693 1.00 43.16 85 ARG A N 1
ATOM 682 C CA . ARG A 1 85 ? 27.488 5.720 -31.477 1.00 43.16 85 ARG A CA 1
ATOM 683 C C . ARG A 1 85 ? 26.874 5.485 -32.847 1.00 43.16 85 ARG A C 1
ATOM 685 O O . ARG A 1 85 ? 26.284 6.395 -33.424 1.00 43.16 85 ARG A O 1
ATOM 692 N N . GLU A 1 86 ? 27.025 4.264 -33.362 1.00 45.50 86 GLU A N 1
ATOM 693 C CA . GLU A 1 86 ? 26.064 3.755 -34.337 1.00 45.50 86 GLU A CA 1
ATOM 694 C C . GLU A 1 86 ? 24.666 4.124 -33.824 1.00 45.50 86 GLU A C 1
ATOM 696 O O . GLU A 1 86 ? 24.401 3.946 -32.626 1.00 45.50 86 GLU A O 1
ATOM 701 N N . PRO A 1 87 ? 23.793 4.714 -34.658 1.00 47.62 87 PRO A N 1
ATOM 702 C CA . PRO A 1 87 ? 22.432 4.976 -34.232 1.00 47.62 87 PRO A CA 1
ATOM 703 C C . PRO A 1 87 ? 21.868 3.647 -33.744 1.00 47.62 87 PRO A C 1
ATOM 705 O O . PRO A 1 87 ? 21.832 2.692 -34.519 1.00 47.62 87 PRO A O 1
ATOM 708 N N . ASP A 1 88 ? 21.492 3.576 -32.458 1.00 54.28 88 ASP A N 1
ATOM 709 C CA . ASP A 1 88 ? 20.826 2.405 -31.888 1.00 54.28 88 ASP A CA 1
ATOM 710 C C . ASP A 1 88 ? 19.754 2.000 -32.898 1.00 54.28 88 ASP A C 1
ATOM 712 O O . ASP A 1 88 ? 18.822 2.777 -33.156 1.00 54.28 88 ASP A O 1
ATOM 716 N N . SER A 1 89 ? 19.916 0.832 -33.529 1.00 61.72 89 SER A N 1
ATOM 717 C CA . SER A 1 89 ? 18.924 0.373 -34.491 1.00 61.72 89 SER A CA 1
ATOM 718 C C . SER A 1 89 ? 17.565 0.390 -33.785 1.00 61.72 89 SER A C 1
ATOM 720 O O . SER A 1 89 ? 17.475 0.203 -32.561 1.00 61.72 89 SER A O 1
ATOM 722 N N . LYS A 1 90 ? 16.483 0.655 -34.527 1.00 60.84 90 LYS A N 1
ATOM 723 C CA . LYS A 1 90 ? 15.130 0.705 -33.942 1.00 60.84 90 LYS A CA 1
ATOM 724 C C . LYS A 1 90 ? 14.843 -0.539 -33.080 1.00 60.84 90 LYS A C 1
ATOM 726 O O . LYS A 1 90 ? 14.175 -0.442 -32.053 1.00 60.84 90 LYS A O 1
ATOM 731 N N . GLU A 1 91 ? 15.434 -1.675 -33.445 1.00 59.28 91 GLU A N 1
ATOM 732 C CA . GLU A 1 91 ? 15.381 -2.951 -32.730 1.00 59.28 91 GLU A CA 1
ATOM 733 C C . GLU A 1 91 ? 16.118 -2.927 -31.379 1.00 59.28 91 GLU A C 1
ATOM 735 O O . GLU A 1 91 ? 15.554 -3.357 -30.369 1.00 59.28 91 GLU A O 1
ATOM 740 N N . THR A 1 92 ? 17.333 -2.373 -31.304 1.00 66.75 92 THR A N 1
ATOM 741 C CA . THR A 1 92 ? 18.099 -2.257 -30.048 1.00 66.75 92 THR A CA 1
ATOM 742 C C . THR A 1 92 ? 17.400 -1.327 -29.053 1.00 66.75 92 THR A C 1
ATOM 744 O O . THR A 1 92 ? 17.295 -1.639 -27.858 1.00 66.75 92 THR A O 1
ATOM 747 N N . ARG A 1 93 ? 16.828 -0.221 -29.549 1.00 63.97 93 ARG A N 1
ATOM 748 C CA . ARG A 1 93 ? 16.042 0.727 -28.745 1.00 63.97 93 ARG A CA 1
ATOM 749 C C . ARG A 1 93 ? 14.748 0.094 -28.230 1.00 63.97 93 ARG A C 1
ATOM 751 O O . ARG A 1 93 ? 14.465 0.181 -27.032 1.00 63.97 93 ARG A O 1
ATOM 758 N N . ALA A 1 94 ? 14.013 -0.615 -29.087 1.00 65.12 94 ALA A N 1
ATOM 759 C CA . ALA A 1 94 ? 12.813 -1.357 -28.702 1.00 65.12 94 ALA A CA 1
ATOM 760 C C . ALA A 1 94 ? 13.118 -2.445 -27.655 1.00 65.12 94 ALA A C 1
ATOM 762 O O . ALA A 1 94 ? 12.404 -2.569 -26.658 1.00 65.12 94 ALA A O 1
ATOM 763 N N . ALA A 1 95 ? 14.226 -3.179 -27.803 1.00 68.31 95 ALA A N 1
ATOM 764 C CA . ALA A 1 95 ? 14.649 -4.196 -26.839 1.00 68.31 95 ALA A CA 1
ATOM 765 C C . ALA A 1 95 ? 15.030 -3.604 -25.468 1.00 68.31 95 ALA A C 1
ATOM 767 O O . ALA A 1 95 ? 14.814 -4.240 -24.429 1.00 68.31 95 ALA A O 1
ATOM 768 N N . LYS A 1 96 ? 15.600 -2.393 -25.437 1.00 71.25 96 LYS A N 1
ATOM 769 C CA . LYS A 1 96 ? 15.923 -1.669 -24.196 1.00 71.25 96 LYS A CA 1
ATOM 770 C C . LYS A 1 96 ? 14.659 -1.180 -23.487 1.00 71.25 96 LYS A C 1
ATOM 772 O O . LYS A 1 96 ? 14.531 -1.372 -22.276 1.00 71.25 96 LYS A O 1
ATOM 777 N N . ILE A 1 97 ? 13.706 -0.631 -24.241 1.00 69.12 97 ILE A N 1
ATOM 778 C CA . ILE A 1 97 ? 12.392 -0.218 -23.729 1.00 69.12 97 ILE A CA 1
ATOM 779 C C . ILE A 1 97 ? 11.643 -1.436 -23.170 1.00 69.12 97 ILE A C 1
ATOM 781 O O . ILE A 1 97 ? 11.252 -1.417 -22.003 1.00 69.12 97 ILE A O 1
ATOM 785 N N . LYS A 1 98 ? 11.574 -2.547 -23.920 1.00 70.44 98 LYS A N 1
ATOM 786 C CA . LYS A 1 98 ? 10.954 -3.805 -23.464 1.00 70.44 98 LYS A CA 1
ATOM 787 C C . LYS A 1 98 ? 11.573 -4.318 -22.160 1.00 70.44 98 LYS A C 1
ATOM 789 O O . LYS A 1 98 ? 10.852 -4.682 -21.233 1.00 70.44 98 LYS A O 1
ATOM 794 N N . ARG A 1 99 ? 12.905 -4.316 -22.037 1.00 73.62 99 ARG A N 1
ATOM 795 C CA . ARG A 1 99 ? 13.587 -4.723 -20.792 1.00 73.62 99 ARG A CA 1
ATOM 796 C C . ARG A 1 99 ? 13.253 -3.808 -19.612 1.00 73.62 99 ARG A C 1
ATOM 798 O O . ARG A 1 99 ? 13.003 -4.310 -18.517 1.00 73.62 99 ARG A O 1
ATOM 805 N N . SER A 1 100 ? 13.214 -2.491 -19.825 1.00 74.62 100 SER A N 1
ATOM 806 C CA . SER A 1 100 ? 12.778 -1.543 -18.791 1.00 74.62 100 SER A CA 1
ATOM 807 C C . SER A 1 100 ? 11.335 -1.820 -18.364 1.00 74.62 100 SER A C 1
ATOM 809 O O . SER A 1 100 ? 11.063 -1.870 -17.169 1.00 74.62 100 SER A O 1
ATOM 811 N N . MET A 1 101 ? 10.439 -2.084 -19.313 1.00 73.00 101 MET A N 1
ATOM 812 C CA . MET A 1 101 ? 9.030 -2.380 -19.047 1.00 73.00 101 MET A CA 1
ATOM 813 C C . MET A 1 101 ? 8.836 -3.657 -18.240 1.00 73.00 101 MET A C 1
ATOM 815 O O . MET A 1 101 ? 8.082 -3.661 -17.275 1.00 73.00 101 MET A O 1
ATOM 819 N N . ILE A 1 102 ? 9.551 -4.732 -18.579 1.00 75.12 102 ILE A N 1
ATOM 820 C CA . ILE A 1 102 ? 9.493 -5.991 -17.823 1.00 75.12 102 ILE A CA 1
ATOM 821 C C . ILE A 1 102 ? 9.931 -5.768 -16.370 1.00 75.12 102 ILE A C 1
ATOM 823 O O . ILE A 1 102 ? 9.325 -6.322 -15.447 1.00 75.12 102 ILE A O 1
ATOM 827 N N . LYS A 1 103 ? 10.967 -4.948 -16.153 1.00 78.31 103 LYS A N 1
ATOM 828 C CA . LYS A 1 103 ? 11.443 -4.606 -14.809 1.00 78.31 103 LYS A CA 1
ATOM 829 C C . LYS A 1 103 ? 10.374 -3.848 -14.020 1.00 78.31 103 LYS A C 1
ATOM 831 O O . LYS A 1 103 ? 10.042 -4.279 -12.917 1.00 78.31 103 LYS A O 1
ATOM 836 N N . GLU A 1 104 ? 9.801 -2.791 -14.595 1.00 74.56 104 GLU A N 1
ATOM 837 C CA . GLU A 1 104 ? 8.727 -2.019 -13.953 1.00 74.56 104 GLU A CA 1
ATOM 838 C C . GLU A 1 104 ? 7.500 -2.895 -13.679 1.00 74.56 104 GLU A C 1
ATOM 840 O O . GLU A 1 104 ? 7.018 -2.957 -12.550 1.00 74.56 104 GLU A O 1
ATOM 845 N N . TRP A 1 105 ? 7.054 -3.679 -14.662 1.00 75.62 105 TRP A N 1
ATOM 846 C CA . TRP A 1 105 ? 5.943 -4.616 -14.500 1.00 75.62 105 TRP A CA 1
ATOM 847 C C . TRP A 1 105 ? 6.160 -5.579 -13.334 1.00 75.62 105 TRP A C 1
ATOM 849 O O . TRP A 1 105 ? 5.256 -5.825 -12.539 1.00 75.62 105 TRP A O 1
ATOM 859 N N . THR A 1 106 ? 7.372 -6.116 -13.201 1.00 78.25 106 THR A N 1
ATOM 860 C CA . THR A 1 106 ? 7.712 -7.043 -12.116 1.00 78.25 106 THR A CA 1
ATOM 861 C C . THR A 1 106 ? 7.633 -6.355 -10.752 1.00 78.25 106 THR A C 1
ATOM 863 O O . THR A 1 106 ? 7.102 -6.931 -9.797 1.00 78.25 106 THR A O 1
ATOM 866 N N . ILE A 1 107 ? 8.110 -5.111 -10.658 1.00 80.75 107 ILE A N 1
ATOM 867 C CA . ILE A 1 107 ? 8.018 -4.291 -9.444 1.00 80.75 107 ILE A CA 1
ATOM 868 C C . ILE A 1 107 ? 6.550 -4.024 -9.099 1.00 80.75 107 ILE A C 1
ATOM 870 O O . ILE A 1 107 ? 6.128 -4.284 -7.968 1.00 80.75 107 ILE A O 1
ATOM 874 N N . HIS A 1 108 ? 5.753 -3.576 -10.068 1.00 76.81 108 HIS A N 1
ATOM 875 C CA . HIS A 1 108 ? 4.336 -3.299 -9.862 1.00 76.81 108 HIS A CA 1
ATOM 876 C C . HIS A 1 108 ? 3.541 -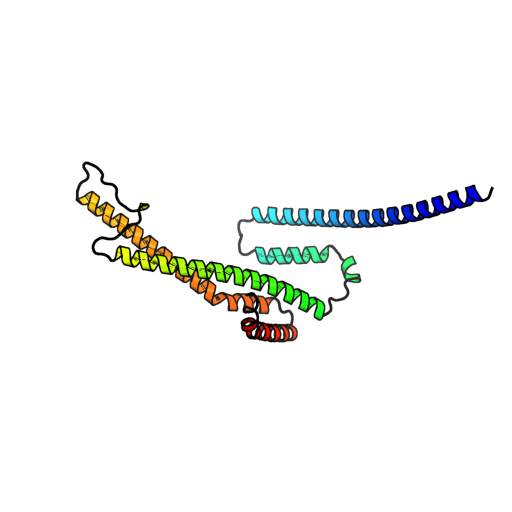4.553 -9.489 1.00 76.81 108 HIS A C 1
ATOM 878 O O . HIS A 1 108 ? 2.723 -4.494 -8.577 1.00 76.81 108 HIS A O 1
ATOM 884 N N . LEU A 1 109 ? 3.814 -5.707 -10.102 1.00 80.81 109 LEU A N 1
ATOM 885 C CA . LEU A 1 109 ? 3.157 -6.970 -9.756 1.00 80.81 109 LEU A CA 1
ATOM 886 C C . LEU A 1 109 ? 3.492 -7.411 -8.320 1.00 80.81 109 LEU A C 1
ATOM 888 O O . LEU A 1 109 ? 2.624 -7.878 -7.578 1.00 80.81 109 LEU A O 1
ATOM 892 N N . SER A 1 110 ? 4.748 -7.227 -7.902 1.00 81.50 110 SER A N 1
ATOM 893 C CA . SER A 1 110 ? 5.179 -7.478 -6.522 1.00 81.50 110 SER A CA 1
ATOM 894 C C . SER A 1 110 ? 4.464 -6.549 -5.535 1.00 81.50 110 SER A C 1
ATOM 896 O O . SER A 1 110 ? 3.948 -6.998 -4.506 1.00 81.50 110 SER A O 1
ATOM 898 N N . ASN A 1 111 ? 4.365 -5.262 -5.869 1.00 81.25 111 ASN A N 1
ATOM 899 C CA . ASN A 1 111 ? 3.638 -4.279 -5.071 1.00 81.25 111 ASN A CA 1
ATOM 900 C C . ASN A 1 111 ? 2.135 -4.576 -5.020 1.00 81.25 111 ASN A C 1
ATOM 902 O O . ASN A 1 111 ? 1.563 -4.540 -3.934 1.00 81.25 111 ASN A O 1
ATOM 906 N N . HIS A 1 112 ? 1.528 -4.986 -6.133 1.00 80.81 112 HIS A N 1
ATOM 907 C CA . HIS A 1 112 ? 0.134 -5.413 -6.205 1.00 80.81 112 HIS A CA 1
ATOM 908 C C . HIS A 1 112 ? -0.143 -6.565 -5.236 1.00 80.81 112 HIS A C 1
ATOM 910 O O . HIS A 1 112 ? -1.053 -6.480 -4.416 1.00 80.81 112 HIS A O 1
ATOM 916 N N . LYS A 1 113 ? 0.698 -7.610 -5.232 1.00 85.06 113 LYS A N 1
ATOM 917 C CA . LYS A 1 113 ? 0.572 -8.722 -4.274 1.00 85.06 113 LYS A CA 1
ATOM 918 C C . LYS A 1 113 ? 0.629 -8.233 -2.822 1.00 85.06 113 LYS A C 1
ATOM 920 O O . LYS A 1 113 ? -0.162 -8.675 -1.983 1.00 85.06 113 LYS A O 1
ATOM 925 N N . LYS A 1 114 ? 1.551 -7.316 -2.509 1.00 87.69 114 LYS A N 1
ATOM 926 C CA . LYS A 1 114 ? 1.667 -6.723 -1.166 1.00 87.69 114 LYS A CA 1
ATOM 927 C C . LYS A 1 114 ? 0.422 -5.914 -0.801 1.00 87.69 114 LYS A C 1
ATOM 929 O O . LYS A 1 114 ? -0.080 -6.067 0.311 1.00 87.69 114 LYS A O 1
ATOM 934 N N . TRP A 1 115 ? -0.078 -5.073 -1.702 1.00 88.69 115 TRP A N 1
ATOM 935 C CA . TRP A 1 115 ? -1.270 -4.256 -1.470 1.00 88.69 115 TRP A CA 1
ATOM 936 C C . TRP A 1 115 ? -2.515 -5.113 -1.309 1.00 88.69 115 TRP A C 1
ATOM 938 O O . TRP A 1 115 ? -3.231 -4.920 -0.335 1.00 88.69 115 TRP A O 1
ATOM 948 N N . PHE A 1 116 ? -2.703 -6.125 -2.153 1.00 89.44 116 PHE A N 1
ATOM 949 C CA . PHE A 1 116 ? -3.801 -7.078 -2.029 1.00 89.44 116 PHE A CA 1
ATOM 950 C C . PHE A 1 116 ? -3.777 -7.791 -0.672 1.00 89.44 116 PHE A C 1
ATOM 952 O O . PHE A 1 116 ? -4.787 -7.867 0.023 1.00 89.44 116 PHE A O 1
ATOM 959 N N . THR A 1 117 ? -2.596 -8.239 -0.238 1.00 91.56 117 THR A N 1
ATOM 960 C CA . THR A 1 117 ? -2.429 -8.870 1.079 1.00 91.56 117 THR A CA 1
ATOM 961 C C . THR A 1 117 ? -2.791 -7.902 2.211 1.00 91.56 117 THR A C 1
ATOM 963 O O . THR A 1 117 ? -3.459 -8.280 3.172 1.00 91.56 117 THR A O 1
ATOM 966 N N . ARG A 1 118 ? -2.376 -6.632 2.109 1.00 92.12 118 ARG A N 1
ATOM 967 C CA . ARG A 1 118 ? -2.722 -5.594 3.093 1.00 92.12 118 ARG A CA 1
ATOM 968 C C . ARG A 1 118 ? -4.213 -5.267 3.088 1.00 92.12 118 ARG A C 1
ATOM 970 O O . ARG A 1 118 ? -4.776 -5.138 4.171 1.00 92.12 118 ARG A O 1
ATOM 977 N N . TYR A 1 119 ? -4.839 -5.155 1.921 1.00 93.56 119 TYR A N 1
ATOM 978 C CA . TYR A 1 119 ? -6.282 -4.988 1.769 1.00 93.56 119 TYR A CA 1
ATOM 979 C C . TYR A 1 119 ? -7.027 -6.119 2.479 1.00 93.56 119 TYR A C 1
ATOM 981 O O . TYR A 1 119 ? -7.792 -5.862 3.408 1.00 93.56 119 TYR A O 1
ATOM 989 N N . HIS A 1 120 ? -6.723 -7.367 2.118 1.00 93.88 120 HIS A N 1
ATOM 990 C CA . HIS A 1 120 ? -7.392 -8.542 2.663 1.00 93.88 120 HIS A CA 1
ATOM 991 C C . HIS A 1 120 ? -7.239 -8.637 4.187 1.00 93.88 120 HIS A C 1
ATOM 993 O O . HIS A 1 120 ? -8.220 -8.836 4.904 1.00 93.88 120 HIS A O 1
ATOM 999 N N . ASN A 1 121 ? -6.025 -8.415 4.702 1.00 94.12 121 ASN A N 1
ATOM 1000 C CA . ASN A 1 121 ? -5.760 -8.448 6.139 1.00 94.12 121 ASN A CA 1
ATOM 1001 C C . ASN A 1 121 ? -6.496 -7.338 6.900 1.00 94.12 121 ASN A C 1
ATOM 1003 O O . ASN A 1 121 ? -7.020 -7.598 7.982 1.00 94.12 121 ASN A O 1
ATOM 1007 N N . ASN A 1 122 ? -6.523 -6.108 6.373 1.00 93.50 122 ASN A N 1
ATOM 1008 C CA . ASN A 1 122 ? -7.230 -5.001 7.024 1.00 93.50 122 ASN A CA 1
ATOM 1009 C C . ASN A 1 122 ? -8.744 -5.210 6.983 1.00 93.50 122 ASN A C 1
ATOM 1011 O O . ASN A 1 122 ? -9.382 -5.087 8.022 1.00 93.50 122 ASN A O 1
ATOM 1015 N N . SER A 1 123 ? -9.295 -5.596 5.831 1.00 93.75 123 SER A N 1
ATOM 1016 C CA . SER A 1 123 ? -10.727 -5.860 5.663 1.00 93.75 123 SER A CA 1
ATOM 1017 C C . SER A 1 123 ? -11.207 -6.980 6.594 1.00 93.75 123 SER A C 1
ATOM 1019 O O . SER A 1 123 ? -12.147 -6.788 7.364 1.00 93.75 123 SER A O 1
ATOM 1021 N N . THR A 1 124 ? -10.494 -8.110 6.624 1.00 95.19 124 THR A N 1
ATOM 1022 C CA . THR A 1 124 ? -10.849 -9.252 7.481 1.00 95.19 124 THR A CA 1
ATOM 1023 C C . THR A 1 124 ? -10.764 -8.892 8.965 1.00 95.19 124 THR A C 1
ATOM 1025 O O . THR A 1 124 ? -11.673 -9.193 9.736 1.00 95.19 124 THR A O 1
ATOM 1028 N N . ARG A 1 125 ? -9.692 -8.205 9.390 1.00 94.00 125 ARG A N 1
ATOM 1029 C CA . ARG A 1 125 ? -9.545 -7.772 10.790 1.00 94.00 125 ARG A CA 1
ATOM 1030 C C . ARG A 1 125 ? -10.604 -6.753 11.190 1.00 94.00 125 ARG A C 1
ATOM 1032 O O . ARG A 1 125 ? -11.140 -6.864 12.289 1.00 94.00 125 ARG A O 1
ATOM 1039 N N . ALA A 1 126 ? -10.910 -5.796 10.316 1.00 95.06 126 ALA A N 1
ATOM 1040 C CA . ALA A 1 126 ? -11.961 -4.817 10.552 1.00 95.06 126 ALA A CA 1
ATOM 1041 C C . ALA A 1 126 ? -13.312 -5.510 10.759 1.00 95.06 126 ALA A C 1
ATOM 1043 O O . ALA A 1 126 ? -13.982 -5.219 11.744 1.00 95.06 126 ALA A O 1
ATOM 1044 N N . ALA A 1 127 ? -13.663 -6.481 9.908 1.00 94.31 127 ALA A N 1
ATOM 1045 C CA . ALA A 1 127 ? -14.902 -7.247 10.030 1.00 94.31 127 ALA A CA 1
ATOM 1046 C C . ALA A 1 127 ? -15.000 -7.995 11.373 1.00 94.31 127 ALA A C 1
ATOM 1048 O O . ALA A 1 127 ? -15.987 -7.837 12.092 1.00 94.31 127 ALA A O 1
ATOM 1049 N N . ILE A 1 128 ? -13.948 -8.727 11.760 1.00 94.06 128 ILE A N 1
ATOM 1050 C CA . ILE A 1 128 ? -13.896 -9.446 13.047 1.00 94.06 128 ILE A CA 1
ATOM 1051 C C . ILE A 1 128 ? -14.043 -8.472 14.222 1.00 94.06 128 ILE A C 1
ATOM 1053 O O . ILE A 1 128 ? -14.798 -8.713 15.162 1.00 94.06 128 ILE A O 1
ATOM 1057 N N . TYR A 1 129 ? -13.327 -7.349 14.188 1.00 94.38 129 TYR A N 1
ATOM 1058 C CA . TYR A 1 129 ? -13.371 -6.369 15.272 1.00 94.38 129 TYR A CA 1
ATOM 1059 C C . TYR A 1 129 ? -14.714 -5.643 15.353 1.00 94.38 129 TYR A C 1
ATOM 1061 O O . TYR A 1 129 ? -15.181 -5.342 16.451 1.00 94.38 129 TYR A O 1
ATOM 1069 N N . LYS A 1 130 ? -15.369 -5.411 14.214 1.00 93.62 130 LYS A N 1
ATOM 1070 C CA . LYS A 1 130 ? -16.724 -4.861 14.149 1.00 93.62 130 LYS A CA 1
ATOM 1071 C C . LYS A 1 130 ? -17.726 -5.806 14.804 1.00 93.62 130 LYS A C 1
ATOM 1073 O O . LYS A 1 130 ? -18.513 -5.364 15.639 1.00 93.62 130 LYS A O 1
ATOM 1078 N N . GLU A 1 131 ? -17.618 -7.105 14.524 1.00 93.50 131 GLU A N 1
ATOM 1079 C CA . GLU A 1 131 ? -18.410 -8.136 15.197 1.00 93.50 131 GLU A CA 1
ATOM 1080 C C . GLU A 1 131 ? -18.177 -8.109 16.716 1.00 93.50 131 GLU A C 1
ATOM 1082 O O . GLU A 1 131 ? -19.128 -8.055 17.493 1.00 93.50 131 GLU A O 1
ATOM 1087 N N . TRP A 1 132 ? -16.917 -8.059 17.161 1.00 93.00 132 TRP A N 1
ATOM 1088 C CA . TRP A 1 132 ? -16.562 -7.988 18.584 1.00 93.00 132 TRP A CA 1
ATOM 1089 C C . TRP A 1 132 ? -17.124 -6.754 19.292 1.00 93.00 132 TRP A C 1
ATOM 1091 O O . TRP A 1 132 ? -17.539 -6.864 20.447 1.00 93.00 132 TRP A O 1
ATOM 1101 N N . CYS A 1 133 ? -17.142 -5.602 18.618 1.00 89.44 133 CYS A N 1
ATOM 1102 C CA . CYS A 1 133 ? -17.735 -4.365 19.127 1.00 89.44 133 CYS A CA 1
ATOM 1103 C C . CYS A 1 133 ? -19.262 -4.423 19.222 1.00 89.44 133 CYS A C 1
ATOM 1105 O O . CYS A 1 133 ? -19.828 -3.773 20.094 1.00 89.44 133 CYS A O 1
ATOM 1107 N N . SER A 1 134 ? -19.921 -5.172 18.334 1.00 87.81 134 SER A N 1
ATOM 1108 C CA . SER A 1 134 ? -21.388 -5.228 18.239 1.00 87.81 134 SER A CA 1
ATOM 1109 C C . SER A 1 134 ? -22.069 -6.137 19.270 1.00 87.81 134 SER A C 1
ATOM 1111 O O . SER A 1 134 ? -23.291 -6.124 19.393 1.00 87.81 134 SER A O 1
ATOM 1113 N N . ARG A 1 135 ? -21.298 -6.931 20.022 1.00 88.50 135 ARG A N 1
ATOM 1114 C CA . ARG A 1 135 ? -21.824 -7.817 21.072 1.00 88.50 135 ARG A CA 1
ATOM 1115 C C . ARG A 1 135 ? -22.318 -7.007 22.274 1.00 88.50 135 ARG A C 1
ATOM 1117 O O . ARG A 1 135 ? -21.741 -5.976 22.603 1.00 88.50 135 ARG A O 1
ATOM 1124 N N . GLU A 1 136 ? -23.305 -7.543 22.999 1.00 79.50 136 GLU A N 1
ATOM 1125 C CA . GLU A 1 136 ? -23.868 -6.930 24.220 1.00 79.50 136 GLU A CA 1
ATOM 1126 C C . GLU A 1 136 ? -22.784 -6.566 25.253 1.00 79.50 136 GLU A C 1
ATOM 1128 O O . GLU A 1 136 ? -22.836 -5.519 25.898 1.00 79.50 136 GLU A O 1
ATOM 1133 N N . LYS A 1 137 ? -21.744 -7.403 25.355 1.00 83.50 137 LYS A N 1
ATOM 1134 C CA . LYS A 1 137 ? -20.487 -7.086 26.041 1.00 83.50 137 LYS A CA 1
ATOM 1135 C C . LYS A 1 137 ? -19.353 -7.039 25.011 1.00 83.50 137 LYS A C 1
ATOM 1137 O O . LYS A 1 137 ? -18.886 -8.106 24.599 1.00 83.50 137 LYS A O 1
ATOM 1142 N N . PRO A 1 138 ? -18.891 -5.840 24.607 1.00 85.81 138 PRO A N 1
ATOM 1143 C CA . PRO A 1 138 ? -17.844 -5.704 23.604 1.00 85.81 138 PRO A CA 1
ATOM 1144 C C . PRO A 1 138 ? -16.552 -6.424 23.998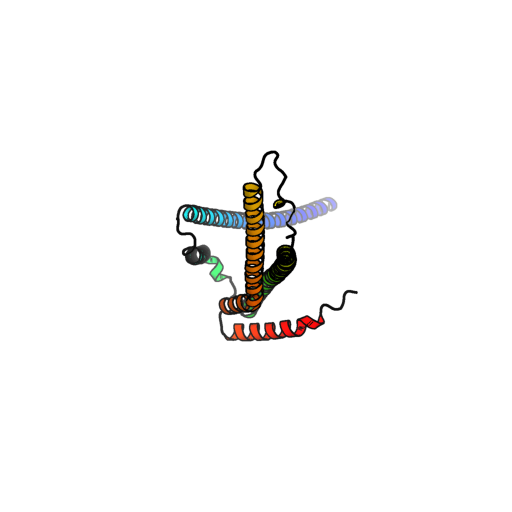 1.00 85.81 138 PRO A C 1
ATOM 1146 O O . PRO A 1 138 ? -16.033 -6.252 25.106 1.00 85.81 138 PRO A O 1
ATOM 1149 N N . LEU A 1 139 ? -15.994 -7.205 23.072 1.00 88.94 139 LEU A N 1
ATOM 1150 C CA . LEU A 1 139 ? -14.716 -7.885 23.278 1.00 88.94 139 LEU A CA 1
ATOM 1151 C C . LEU A 1 139 ? -13.562 -6.961 22.881 1.00 88.94 139 LEU A C 1
ATOM 1153 O O . LEU A 1 139 ? -13.230 -6.815 21.707 1.00 88.94 139 LEU A O 1
ATOM 1157 N N . LEU A 1 140 ? -12.925 -6.341 23.877 1.00 88.38 140 LEU A N 1
ATOM 1158 C CA . LEU A 1 140 ? -11.803 -5.432 23.645 1.00 88.38 140 LEU A CA 1
ATOM 1159 C C . LEU A 1 140 ? -10.454 -6.179 23.544 1.00 88.38 140 LEU A C 1
ATOM 1161 O O . LEU A 1 140 ? -10.186 -7.091 24.346 1.00 88.38 140 LEU A O 1
ATOM 1165 N N . PRO A 1 141 ? -9.551 -5.759 22.632 1.00 88.69 141 PRO A N 1
ATOM 1166 C CA . PRO A 1 141 ? -8.163 -6.215 22.607 1.00 88.69 141 PRO A CA 1
ATOM 1167 C C . PRO A 1 141 ? -7.459 -5.944 23.938 1.00 88.69 141 PRO A C 1
ATOM 1169 O O . PRO A 1 141 ? -7.749 -4.946 24.592 1.00 88.69 141 PRO A O 1
ATOM 1172 N N . ILE A 1 142 ? -6.477 -6.778 24.305 1.00 87.50 142 ILE A N 1
ATOM 1173 C CA . ILE A 1 142 ? -5.773 -6.726 25.606 1.00 87.50 142 ILE A CA 1
ATOM 1174 C C . ILE A 1 142 ? -5.335 -5.303 25.978 1.00 87.50 142 ILE A C 1
ATOM 1176 O O . ILE A 1 142 ? -5.574 -4.853 27.094 1.00 87.50 142 ILE A O 1
ATOM 1180 N N . ARG A 1 143 ? -4.770 -4.565 25.018 1.00 88.44 143 ARG A N 1
ATOM 1181 C CA . ARG A 1 143 ? -4.287 -3.187 25.202 1.00 88.44 143 ARG A CA 1
ATOM 1182 C C . ARG A 1 143 ? -5.369 -2.152 25.548 1.00 88.44 143 ARG A C 1
ATOM 1184 O O . ARG A 1 143 ? -5.034 -1.080 26.033 1.00 88.44 143 ARG A O 1
ATOM 1191 N N . LEU A 1 144 ? -6.639 -2.442 25.258 1.00 87.12 144 LEU A N 1
ATOM 1192 C CA . LEU A 1 144 ? -7.789 -1.576 25.546 1.00 87.12 144 LEU A CA 1
ATOM 1193 C C . LEU A 1 144 ? -8.630 -2.087 26.724 1.00 87.12 144 LEU A C 1
ATOM 1195 O O . LEU A 1 144 ? -9.564 -1.405 27.141 1.00 87.12 144 LEU A O 1
ATOM 1199 N N . ARG A 1 145 ? -8.315 -3.263 27.282 1.00 87.56 145 ARG A N 1
ATOM 1200 C CA . ARG A 1 145 ? -9.012 -3.785 28.462 1.00 87.56 145 ARG A CA 1
ATOM 1201 C C . ARG A 1 145 ? -8.682 -2.922 29.676 1.00 87.56 145 ARG A C 1
ATOM 1203 O O . ARG A 1 145 ? -7.517 -2.654 29.972 1.00 87.56 145 ARG A O 1
ATOM 1210 N N . LEU A 1 146 ? -9.714 -2.491 30.392 1.00 87.12 146 LEU A N 1
ATOM 1211 C CA . LEU A 1 146 ? -9.545 -1.691 31.598 1.00 87.12 146 LEU A CA 1
ATOM 1212 C C . LEU A 1 146 ? -9.086 -2.567 32.759 1.00 87.12 146 LEU A C 1
ATOM 1214 O O . LEU A 1 146 ? -9.700 -3.586 33.060 1.00 87.12 146 LEU A O 1
ATOM 1218 N N . LYS A 1 147 ? -8.031 -2.127 33.445 1.00 87.50 147 LYS A N 1
ATOM 1219 C CA . LYS A 1 147 ? -7.661 -2.663 34.757 1.00 87.50 147 LYS A CA 1
ATOM 1220 C C . LYS A 1 147 ? -8.558 -2.052 35.833 1.00 87.50 147 LYS A C 1
ATOM 1222 O O . LYS A 1 147 ? -8.830 -0.843 35.794 1.00 87.50 147 LYS A O 1
ATOM 1227 N N . THR A 1 148 ? -8.970 -2.882 36.787 1.00 85.62 148 THR A N 1
ATOM 1228 C CA . THR A 1 148 ? -9.664 -2.452 38.003 1.00 85.62 148 THR A CA 1
ATOM 1229 C C . THR A 1 148 ? -8.746 -1.544 38.815 1.00 85.62 148 THR A C 1
ATOM 1231 O O . THR A 1 148 ? -7.564 -1.842 38.975 1.00 85.62 148 THR A O 1
ATOM 1234 N N . VAL A 1 149 ? -9.282 -0.427 39.303 1.00 88.25 149 VAL A N 1
ATOM 1235 C CA . VAL A 1 149 ? -8.561 0.520 40.160 1.00 88.25 149 VAL A CA 1
ATOM 1236 C C . VAL A 1 149 ? -9.322 0.602 41.486 1.00 88.25 149 VAL A C 1
ATOM 1238 O O . VAL A 1 149 ? -10.520 0.892 41.455 1.00 88.25 149 VAL A O 1
ATOM 1241 N N . PRO A 1 150 ? -8.685 0.313 42.634 1.00 89.88 150 PRO A N 1
ATOM 1242 C CA . PRO A 1 150 ? -9.336 0.422 43.938 1.00 89.88 150 PRO A CA 1
ATOM 1243 C C . PRO A 1 150 ? -9.853 1.843 44.201 1.00 89.88 150 PRO A C 1
ATOM 1245 O O . PRO A 1 150 ? -9.205 2.817 43.829 1.00 89.88 150 PRO A O 1
ATOM 1248 N N . GLY A 1 151 ? -11.026 1.963 44.830 1.00 89.44 151 GLY A N 1
ATOM 1249 C CA . GLY A 1 151 ? -11.617 3.255 45.209 1.00 89.44 151 GLY A CA 1
ATOM 1250 C C . GLY A 1 151 ? -12.236 4.071 44.065 1.00 89.44 151 GLY A C 1
ATOM 1251 O O . GLY A 1 151 ? -12.701 5.183 44.295 1.00 89.44 151 GLY A O 1
ATOM 1252 N N . GLN A 1 152 ? -12.269 3.550 42.834 1.00 89.62 152 GLN A N 1
ATOM 1253 C CA . GLN A 1 152 ? -12.827 4.283 41.697 1.00 89.62 152 GLN A CA 1
ATOM 1254 C C . GLN A 1 152 ? -14.363 4.331 41.725 1.00 89.62 152 GLN A C 1
ATOM 1256 O O . GLN A 1 152 ? -15.022 3.309 41.930 1.00 89.62 152 GLN A O 1
ATOM 1261 N N . SER A 1 153 ? -14.945 5.507 41.462 1.00 92.69 153 SER A N 1
ATOM 1262 C CA . SER A 1 153 ? -16.401 5.660 41.374 1.00 92.69 153 SER A CA 1
ATOM 1263 C C . SER A 1 153 ? -16.976 4.917 40.160 1.00 92.69 153 SER A C 1
ATOM 1265 O O . SER A 1 153 ? -16.326 4.777 39.118 1.00 92.69 153 SER A O 1
ATOM 1267 N N . LYS A 1 154 ? -18.234 4.463 40.267 1.00 90.50 154 LYS A N 1
ATOM 1268 C CA . LYS A 1 154 ? -18.944 3.778 39.166 1.00 90.50 154 LYS A CA 1
ATOM 1269 C C . LYS A 1 154 ? -19.004 4.633 37.896 1.00 90.50 154 LYS A C 1
ATOM 1271 O O . LYS A 1 154 ? -18.873 4.115 36.789 1.00 90.50 154 LYS A O 1
ATOM 1276 N N . GLU A 1 155 ? -19.161 5.942 38.060 1.00 92.38 155 GLU A N 1
ATOM 1277 C CA . GLU A 1 155 ? -19.206 6.899 36.958 1.00 92.38 155 GLU A CA 1
ATOM 1278 C C . GLU A 1 155 ? -17.869 6.970 36.209 1.00 92.38 155 GLU A C 1
ATOM 1280 O O . GLU A 1 155 ? -17.837 6.864 34.982 1.00 92.38 155 GLU A O 1
ATOM 1285 N N . MET A 1 156 ? -16.747 7.012 36.933 1.00 90.75 156 MET A N 1
ATOM 1286 C CA . MET A 1 156 ? -15.416 7.021 36.325 1.00 90.75 156 MET A CA 1
ATOM 1287 C C . MET A 1 156 ? -15.120 5.718 35.564 1.00 90.75 156 MET A C 1
ATOM 1289 O O . MET A 1 156 ? -14.540 5.751 34.475 1.00 90.75 156 MET A O 1
ATOM 1293 N N . ILE A 1 157 ? -15.555 4.568 36.089 1.00 89.56 157 ILE A N 1
ATOM 1294 C CA . ILE A 1 157 ? -15.450 3.270 35.398 1.00 89.56 157 ILE A CA 1
ATOM 1295 C C . ILE A 1 157 ? -16.265 3.286 34.097 1.00 89.56 157 ILE A C 1
ATOM 1297 O O . ILE A 1 157 ? -15.771 2.854 33.051 1.00 89.56 157 ILE A O 1
ATOM 1301 N N . SER A 1 158 ? -17.486 3.826 34.137 1.00 89.50 158 SER A N 1
ATOM 1302 C CA . SER A 1 158 ? -18.358 3.961 32.965 1.00 89.50 158 SER A CA 1
ATOM 1303 C C . SER A 1 158 ? -17.725 4.838 31.880 1.00 89.50 158 SER A C 1
ATOM 1305 O O . SER A 1 158 ? -17.624 4.415 30.726 1.00 89.50 158 SER A O 1
ATOM 1307 N N . ILE A 1 159 ? -17.197 6.013 32.248 1.00 91.94 159 ILE A N 1
ATOM 1308 C CA . ILE A 1 159 ? -16.508 6.928 31.320 1.00 91.94 159 ILE A CA 1
ATOM 1309 C C . ILE A 1 159 ? -15.307 6.239 30.666 1.00 91.94 159 ILE A C 1
ATOM 1311 O O . ILE A 1 159 ? -15.171 6.248 29.440 1.00 91.94 159 ILE A O 1
ATOM 1315 N N . ARG A 1 160 ? -14.450 5.583 31.460 1.00 90.38 160 ARG A N 1
ATOM 1316 C CA . ARG A 1 160 ? -13.286 4.848 30.937 1.00 90.38 160 ARG A CA 1
ATOM 1317 C C . ARG A 1 160 ? -13.701 3.732 29.979 1.00 90.38 160 ARG A C 1
ATOM 1319 O O . ARG A 1 160 ? -13.018 3.511 28.980 1.00 90.38 160 ARG A O 1
ATOM 1326 N N . THR A 1 161 ? -14.807 3.045 30.267 1.00 89.06 161 THR A N 1
ATOM 1327 C CA . THR A 1 161 ? -15.324 1.947 29.431 1.00 89.06 161 THR A CA 1
ATOM 1328 C C . THR A 1 161 ? -15.792 2.477 28.084 1.00 89.06 161 THR A C 1
ATOM 1330 O O . THR A 1 161 ? -15.361 1.973 27.047 1.00 89.06 161 THR A O 1
ATOM 1333 N N . LYS A 1 162 ? -16.580 3.558 28.085 1.00 90.38 162 LYS A N 1
ATOM 1334 C CA . LYS A 1 162 ? -17.012 4.239 26.856 1.00 90.38 162 LYS A CA 1
ATOM 1335 C C . LYS A 1 162 ? -15.821 4.721 26.029 1.00 90.38 162 LYS A C 1
ATOM 1337 O O . LYS A 1 162 ? -15.788 4.501 24.821 1.00 90.38 162 LYS A O 1
ATOM 1342 N N . LEU A 1 163 ? -14.807 5.303 26.672 1.00 92.88 163 LEU A N 1
ATOM 1343 C CA . LEU A 1 163 ? -13.596 5.757 25.988 1.00 92.88 163 LEU A CA 1
ATOM 1344 C C . LEU A 1 163 ? -12.821 4.597 25.342 1.00 92.88 163 LEU A C 1
ATOM 1346 O O . LEU A 1 163 ? -12.321 4.741 24.228 1.00 92.88 163 LEU A O 1
ATOM 1350 N N . ALA A 1 164 ? -12.714 3.451 26.019 1.00 92.06 164 ALA A N 1
ATOM 1351 C CA . ALA A 1 164 ? -12.036 2.273 25.481 1.00 92.06 164 ALA A CA 1
ATOM 1352 C C . ALA A 1 164 ? -12.758 1.709 24.246 1.00 92.06 164 ALA A C 1
ATOM 1354 O O . ALA A 1 164 ? -12.105 1.406 23.247 1.00 92.06 164 ALA A O 1
ATOM 1355 N N . VAL A 1 165 ? -14.094 1.644 24.287 1.00 92.31 165 VAL A N 1
ATOM 1356 C CA . VAL A 1 165 ? -14.921 1.247 23.137 1.00 92.31 165 VAL A CA 1
ATOM 1357 C C . VAL A 1 165 ? -14.760 2.242 21.989 1.00 92.31 165 VAL A C 1
ATOM 1359 O O . VAL A 1 165 ? -14.460 1.830 20.876 1.00 92.31 165 VAL A O 1
ATOM 1362 N N . HIS A 1 166 ? -14.844 3.548 22.253 1.00 93.56 166 HIS A N 1
ATOM 1363 C CA . HIS A 1 166 ? -14.682 4.573 21.217 1.00 93.56 166 HIS A CA 1
ATOM 1364 C C . HIS A 1 166 ? -13.302 4.514 20.543 1.00 93.56 166 HIS A C 1
ATOM 1366 O O . HIS A 1 166 ? -13.193 4.593 19.320 1.00 93.56 166 HIS A O 1
ATOM 1372 N N . LYS A 1 167 ? -12.230 4.319 21.326 1.00 93.81 167 LYS A N 1
ATOM 1373 C CA . LYS A 1 167 ? -10.876 4.101 20.788 1.00 93.81 167 LYS A CA 1
ATOM 1374 C C . LYS A 1 167 ? -10.812 2.864 19.897 1.00 93.81 167 LYS A C 1
ATOM 1376 O O . LYS A 1 167 ? -10.125 2.887 18.877 1.00 93.81 167 LYS A O 1
ATOM 1381 N N . PHE A 1 168 ? -11.511 1.793 20.270 1.00 94.75 168 PHE A N 1
ATOM 1382 C CA . PHE A 1 168 ? -11.553 0.585 19.459 1.00 94.75 168 PHE A CA 1
ATOM 1383 C C . PHE A 1 168 ? -12.324 0.807 18.152 1.00 94.75 168 PHE A C 1
ATOM 1385 O O . PHE A 1 168 ? -11.821 0.452 17.091 1.00 94.75 168 PHE A O 1
ATOM 1392 N N . THR A 1 169 ? -13.468 1.491 18.194 1.00 94.12 169 THR A N 1
ATOM 1393 C CA . THR A 1 169 ? -14.241 1.865 16.999 1.00 94.12 169 THR A CA 1
ATOM 1394 C C . THR A 1 169 ? -13.433 2.737 16.039 1.00 94.12 169 THR A C 1
ATOM 1396 O O . THR A 1 169 ? -13.410 2.465 14.841 1.00 94.12 169 THR A O 1
ATOM 1399 N N . ALA A 1 170 ? -12.692 3.727 16.546 1.00 94.56 170 ALA A N 1
ATOM 1400 C CA . ALA A 1 170 ? -11.801 4.544 15.719 1.00 94.56 170 ALA A CA 1
ATOM 1401 C C . ALA A 1 170 ? -10.705 3.702 15.041 1.00 94.56 170 ALA A C 1
ATOM 1403 O O . ALA A 1 170 ? -10.367 3.919 13.877 1.00 94.56 170 ALA A O 1
ATOM 1404 N N . GLN A 1 171 ? -10.173 2.698 15.746 1.00 94.06 171 GLN A N 1
ATOM 1405 C CA . GLN A 1 171 ? -9.213 1.764 15.167 1.00 94.06 171 GLN A CA 1
ATOM 1406 C C . GLN A 1 171 ? -9.833 0.920 14.043 1.00 94.06 171 GLN A C 1
ATOM 1408 O O . GLN A 1 171 ? -9.169 0.695 13.034 1.00 94.06 171 GLN A O 1
ATOM 1413 N N . ILE A 1 172 ? -11.077 0.459 14.204 1.00 95.25 172 ILE A N 1
ATOM 1414 C CA . ILE A 1 172 ? -11.808 -0.279 13.162 1.00 95.25 172 ILE A CA 1
ATOM 1415 C C . ILE A 1 172 ? -11.981 0.605 11.926 1.00 95.25 172 ILE A C 1
ATOM 1417 O O . ILE A 1 172 ? -11.582 0.190 10.841 1.00 95.25 172 ILE A O 1
ATOM 1421 N N . GLY A 1 173 ? -12.457 1.842 12.098 1.00 94.81 173 GLY A N 1
ATOM 1422 C CA . GLY A 1 173 ? -12.614 2.788 10.987 1.00 94.81 173 GLY A CA 1
ATOM 1423 C C . GLY A 1 173 ? -11.294 3.070 10.261 1.00 94.81 173 GLY A C 1
ATOM 1424 O O . GLY A 1 173 ? -11.242 3.089 9.035 1.00 94.81 173 GLY A O 1
ATOM 1425 N N . SER A 1 174 ? -10.183 3.184 10.997 1.00 96.00 174 SER A N 1
ATOM 1426 C CA . SER A 1 174 ? -8.853 3.302 10.386 1.00 96.00 174 SER A CA 1
ATOM 1427 C C . SER A 1 174 ? -8.474 2.071 9.548 1.00 96.00 174 SER A C 1
ATOM 1429 O O . SER A 1 174 ? -7.857 2.218 8.493 1.00 96.00 174 SER A O 1
ATOM 1431 N N . MET A 1 175 ? -8.832 0.854 9.972 1.00 94.56 175 MET A N 1
ATOM 1432 C CA . MET A 1 175 ? -8.593 -0.355 9.171 1.00 94.56 175 MET A CA 1
ATOM 1433 C C . MET A 1 175 ? -9.456 -0.392 7.909 1.00 94.56 175 MET A C 1
ATOM 1435 O O . MET A 1 175 ? -8.942 -0.764 6.856 1.00 94.56 175 MET A O 1
ATOM 1439 N N . GLU A 1 176 ? -10.727 0.009 7.998 1.00 95.00 176 GLU A N 1
ATOM 1440 C CA . GLU A 1 176 ? -11.639 0.093 6.848 1.00 95.00 176 GLU A CA 1
ATOM 1441 C C . GLU A 1 176 ? -11.098 1.079 5.791 1.00 95.00 176 GLU A C 1
ATOM 1443 O O . GLU A 1 176 ? -10.925 0.693 4.636 1.00 95.00 176 GLU A O 1
ATOM 1448 N N . LEU A 1 177 ? -10.689 2.288 6.198 1.00 95.12 177 LEU A N 1
ATOM 1449 C CA . LEU A 1 177 ? -10.083 3.289 5.302 1.00 95.12 177 LEU A CA 1
ATOM 1450 C C . LEU A 1 177 ? -8.772 2.804 4.667 1.00 95.12 177 LEU A C 1
ATOM 1452 O O . LEU A 1 177 ? -8.514 3.011 3.481 1.00 95.12 177 LEU A O 1
ATOM 1456 N N . ASN A 1 178 ? -7.922 2.133 5.449 1.00 92.44 178 ASN A N 1
ATOM 1457 C CA . ASN A 1 178 ? -6.693 1.548 4.917 1.00 92.44 178 ASN A CA 1
ATOM 1458 C C . ASN A 1 178 ? -6.992 0.443 3.896 1.00 92.44 178 ASN A C 1
ATOM 1460 O O . ASN A 1 178 ? -6.294 0.345 2.887 1.00 92.44 178 ASN A O 1
ATOM 1464 N N . ALA A 1 179 ? -8.009 -0.389 4.143 1.00 93.06 179 ALA A N 1
ATOM 1465 C CA . ALA A 1 179 ? -8.434 -1.407 3.192 1.00 93.06 179 ALA A CA 1
ATOM 1466 C C . ALA A 1 179 ? -8.880 -0.758 1.874 1.00 93.06 179 ALA A C 1
ATOM 1468 O O . ALA A 1 179 ? -8.356 -1.129 0.826 1.00 93.06 179 ALA A O 1
ATOM 1469 N N . GLU A 1 180 ? -9.742 0.256 1.929 1.00 92.38 180 GLU A N 1
ATOM 1470 C CA . GLU A 1 180 ? -10.183 1.011 0.752 1.00 92.38 180 GLU A CA 1
ATOM 1471 C C . GLU A 1 180 ? -8.998 1.609 -0.026 1.00 92.38 180 GLU A C 1
ATOM 1473 O O . GLU A 1 180 ? -8.875 1.415 -1.236 1.00 92.38 180 GLU A O 1
ATOM 1478 N N . CYS A 1 181 ? -8.047 2.241 0.670 1.00 91.38 181 CYS A N 1
ATOM 1479 C CA . CYS A 1 181 ? -6.840 2.782 0.045 1.00 91.38 181 CYS A CA 1
ATOM 1480 C C . CYS A 1 181 ? -6.050 1.705 -0.719 1.00 91.38 181 CYS A C 1
ATOM 1482 O O . CYS A 1 181 ? -5.636 1.916 -1.862 1.00 91.38 181 CYS A O 1
ATOM 1484 N N . PHE A 1 182 ? -5.844 0.530 -0.114 1.00 90.06 182 PHE A N 1
ATOM 1485 C CA . PHE A 1 182 ? -5.130 -0.565 -0.773 1.00 90.06 182 PHE A CA 1
ATOM 1486 C C . PHE A 1 182 ? -5.936 -1.207 -1.903 1.00 90.06 182 PHE A C 1
ATOM 1488 O O . PHE A 1 182 ? -5.333 -1.621 -2.893 1.00 90.06 182 PHE A O 1
ATOM 1495 N N . GLN A 1 183 ? -7.264 -1.265 -1.795 1.00 90.69 183 GLN A N 1
ATOM 1496 C CA . GLN A 1 183 ? -8.145 -1.734 -2.862 1.00 90.69 183 GLN A CA 1
ATOM 1497 C C . GLN A 1 183 ? -8.041 -0.828 -4.092 1.00 90.69 183 GLN A C 1
ATOM 1499 O O . GLN A 1 183 ? -7.807 -1.326 -5.192 1.00 90.69 183 GLN A O 1
ATOM 1504 N N . ASN A 1 184 ? -8.104 0.491 -3.896 1.00 88.56 184 ASN A N 1
ATOM 1505 C CA . ASN A 1 184 ? -7.957 1.478 -4.968 1.00 88.56 184 ASN A CA 1
ATOM 1506 C C . ASN A 1 184 ? -6.582 1.374 -5.641 1.00 88.56 184 ASN A C 1
ATOM 1508 O O . ASN A 1 184 ? -6.481 1.348 -6.866 1.00 88.56 184 ASN A O 1
ATOM 1512 N N . ARG A 1 185 ? -5.513 1.208 -4.849 1.00 84.69 185 ARG A N 1
ATOM 1513 C CA . ARG A 1 185 ? -4.168 0.957 -5.392 1.00 84.69 185 ARG A CA 1
ATOM 1514 C C . ARG A 1 185 ? -4.085 -0.336 -6.197 1.00 84.69 185 ARG A C 1
ATOM 1516 O O . ARG A 1 185 ? -3.355 -0.369 -7.176 1.00 84.69 185 ARG A O 1
ATOM 1523 N N . CYS A 1 186 ? -4.803 -1.393 -5.808 1.00 84.12 186 CYS A N 1
ATOM 1524 C CA . CYS A 1 186 ? -4.841 -2.631 -6.590 1.00 84.12 186 CYS A CA 1
ATOM 1525 C C . CYS A 1 186 ? -5.592 -2.448 -7.914 1.00 84.12 186 CYS A C 1
ATOM 1527 O O . CYS A 1 186 ? -5.131 -2.937 -8.943 1.00 84.12 186 CYS A O 1
ATOM 1529 N N . ALA A 1 187 ? -6.709 -1.718 -7.897 1.00 79.06 187 ALA A N 1
ATOM 1530 C CA . ALA A 1 187 ? -7.528 -1.472 -9.082 1.00 79.06 187 ALA A CA 1
ATOM 1531 C C . ALA A 1 187 ? -6.779 -0.684 -10.172 1.00 79.06 187 ALA A C 1
ATOM 1533 O O . ALA A 1 187 ? -6.953 -0.959 -11.358 1.00 79.06 187 ALA A O 1
ATOM 1534 N N . ASN A 1 188 ? -5.898 0.240 -9.778 1.00 78.12 188 ASN A N 1
ATOM 1535 C CA . ASN A 1 188 ? -5.220 1.141 -10.713 1.00 78.12 188 ASN A CA 1
ATOM 1536 C C . ASN A 1 188 ? -3.915 0.590 -11.304 1.00 78.12 188 ASN A C 1
ATOM 1538 O O . ASN A 1 188 ? -3.380 1.189 -12.230 1.00 78.12 188 ASN A O 1
ATOM 1542 N N . VAL A 1 189 ? -3.429 -0.577 -10.859 1.00 72.25 189 VAL A N 1
ATOM 1543 C CA . VAL A 1 189 ? -2.122 -1.114 -11.291 1.00 72.25 189 VAL A CA 1
ATOM 1544 C C . VAL A 1 189 ? -1.998 -1.240 -12.804 1.00 72.25 189 VAL A C 1
ATOM 1546 O O . VAL A 1 189 ? -0.967 -0.884 -13.364 1.00 72.25 189 VAL A O 1
ATOM 1549 N N . ASN A 1 190 ? -3.036 -1.727 -13.483 1.00 64.62 190 ASN A N 1
ATOM 1550 C CA . ASN A 1 190 ? -2.985 -1.869 -14.938 1.00 64.62 190 ASN A CA 1
ATOM 1551 C C . ASN A 1 190 ? -2.946 -0.510 -15.647 1.00 64.62 190 ASN A C 1
ATOM 1553 O O . ASN A 1 190 ? -2.255 -0.383 -16.654 1.00 64.62 190 ASN A O 1
ATOM 1557 N N . ASN A 1 191 ? -3.646 0.493 -15.111 1.00 72.44 191 ASN A N 1
ATOM 1558 C CA . ASN A 1 191 ? -3.690 1.837 -15.682 1.00 72.44 191 ASN A CA 1
ATOM 1559 C C . ASN A 1 191 ? -2.365 2.570 -15.466 1.00 72.44 191 ASN A C 1
ATOM 1561 O O . ASN A 1 191 ? -1.824 3.103 -16.426 1.00 72.44 191 ASN A O 1
ATOM 1565 N N . ASP A 1 192 ? -1.797 2.514 -14.258 1.00 70.88 192 ASP A N 1
ATOM 1566 C CA . ASP A 1 192 ? -0.514 3.152 -13.933 1.00 70.88 192 ASP A CA 1
ATOM 1567 C C . ASP A 1 192 ? 0.609 2.623 -14.831 1.00 70.88 192 ASP A C 1
ATOM 1569 O O . ASP A 1 192 ? 1.435 3.368 -15.358 1.00 70.88 192 ASP A O 1
ATOM 1573 N N . ILE A 1 193 ? 0.617 1.307 -15.047 1.00 67.94 193 ILE A N 1
ATOM 1574 C CA . ILE A 1 193 ? 1.602 0.666 -15.906 1.00 67.94 193 ILE A CA 1
ATOM 1575 C C . ILE A 1 193 ? 1.338 1.044 -17.365 1.00 67.94 193 ILE A C 1
ATOM 1577 O O . ILE A 1 193 ? 2.281 1.411 -18.058 1.00 67.94 193 ILE A O 1
ATOM 1581 N N . MET A 1 194 ? 0.086 1.002 -17.836 1.00 66.75 194 MET A N 1
ATOM 1582 C CA . MET A 1 194 ? -0.264 1.416 -19.202 1.00 66.75 194 MET A CA 1
ATOM 1583 C C . MET A 1 194 ? 0.112 2.877 -19.477 1.00 66.75 194 MET A C 1
ATOM 1585 O O . MET A 1 194 ? 0.596 3.206 -20.555 1.00 66.75 194 MET A O 1
ATOM 1589 N N . GLN A 1 195 ? -0.039 3.757 -18.496 1.00 70.00 195 GLN A N 1
ATOM 1590 C CA . GLN A 1 195 ? 0.363 5.151 -18.613 1.00 70.00 195 GLN A CA 1
ATOM 1591 C C . GLN A 1 195 ? 1.891 5.291 -18.700 1.00 70.00 195 GLN A C 1
ATOM 1593 O O . GLN A 1 195 ? 2.392 5.967 -19.595 1.00 70.00 195 GLN A O 1
ATOM 1598 N N . LEU A 1 196 ? 2.641 4.540 -17.886 1.00 67.06 196 LEU A N 1
ATOM 1599 C CA . LEU A 1 196 ? 4.099 4.404 -18.025 1.00 67.06 196 LEU A CA 1
ATOM 1600 C C . LEU A 1 196 ? 4.525 3.830 -19.391 1.00 67.06 196 LEU A C 1
ATOM 1602 O O . LEU A 1 196 ? 5.586 4.195 -19.903 1.00 67.06 196 LEU A O 1
ATOM 1606 N N . PHE A 1 197 ? 3.730 2.925 -19.981 1.00 65.44 197 PHE A N 1
ATOM 1607 C CA . PHE A 1 197 ? 3.947 2.412 -21.340 1.00 65.44 197 PHE A CA 1
ATOM 1608 C C . PHE A 1 197 ? 3.827 3.540 -22.372 1.00 65.44 197 PHE A C 1
ATOM 1610 O O . PHE A 1 197 ? 4.717 3.694 -23.211 1.00 65.44 197 PHE A O 1
ATOM 1617 N N . LEU A 1 198 ? 2.756 4.330 -22.278 1.00 65.00 198 LEU A N 1
ATOM 1618 C CA . LEU A 1 198 ? 2.458 5.435 -23.189 1.00 65.00 198 LEU A CA 1
ATOM 1619 C C . LEU A 1 198 ? 3.502 6.556 -23.103 1.00 65.00 198 LEU A C 1
ATOM 1621 O O . LEU A 1 198 ? 3.929 7.067 -24.131 1.00 65.00 198 LEU A O 1
ATOM 1625 N N . GLU A 1 199 ? 3.981 6.884 -21.902 1.00 66.44 199 GLU A N 1
ATOM 1626 C CA . GLU A 1 199 ? 4.995 7.928 -21.687 1.00 66.44 199 GLU A CA 1
ATOM 1627 C C . GLU A 1 199 ? 6.387 7.558 -22.227 1.00 66.44 199 GLU A C 1
ATOM 1629 O O . GLU A 1 199 ? 7.185 8.436 -22.554 1.00 66.44 199 GLU A O 1
ATOM 1634 N N . LYS A 1 200 ? 6.705 6.259 -22.319 1.00 63.62 200 LYS A N 1
ATOM 1635 C CA . LYS A 1 200 ? 8.024 5.774 -22.767 1.00 63.62 200 LYS A CA 1
ATOM 1636 C C . LYS A 1 200 ? 8.088 5.419 -24.253 1.00 63.62 200 LYS A C 1
ATOM 1638 O O . LYS A 1 200 ? 9.191 5.202 -24.767 1.00 63.62 200 LYS A O 1
ATOM 1643 N N . ALA A 1 201 ? 6.955 5.331 -24.946 1.00 59.53 201 ALA A N 1
ATOM 1644 C CA . ALA A 1 201 ? 6.931 5.070 -26.379 1.00 59.53 201 ALA A CA 1
ATOM 1645 C C . ALA A 1 201 ? 7.172 6.372 -27.159 1.00 59.53 201 ALA A C 1
ATOM 1647 O O . ALA A 1 201 ? 6.431 7.339 -27.032 1.00 59.53 201 ALA A O 1
ATOM 1648 N N . LEU A 1 202 ? 8.249 6.403 -27.946 1.00 57.75 202 LEU A N 1
ATOM 1649 C CA . LEU A 1 202 ? 8.731 7.615 -28.623 1.00 57.75 202 LEU A CA 1
ATOM 1650 C C . LEU A 1 202 ? 8.101 7.860 -30.004 1.00 57.75 202 LEU A C 1
ATOM 1652 O O . LEU A 1 202 ? 8.251 8.954 -30.539 1.00 57.75 202 LEU A O 1
ATOM 1656 N N . ASP A 1 203 ? 7.403 6.875 -30.574 1.00 64.75 203 ASP A N 1
ATOM 1657 C CA . ASP A 1 203 ? 6.601 7.024 -31.789 1.00 64.75 203 ASP A CA 1
ATOM 1658 C C . ASP A 1 203 ? 5.404 6.047 -31.795 1.00 64.75 203 ASP A C 1
ATOM 1660 O O . ASP A 1 203 ? 5.401 5.024 -31.100 1.00 64.75 203 ASP A O 1
ATOM 1664 N N . GLY A 1 204 ? 4.356 6.396 -32.552 1.00 62.56 204 GLY A N 1
ATOM 1665 C CA . GLY A 1 204 ? 3.089 5.652 -32.583 1.00 62.56 204 GLY A CA 1
ATOM 1666 C C . GLY A 1 204 ? 3.223 4.222 -33.113 1.00 62.56 204 GLY A C 1
ATOM 1667 O O . GLY A 1 204 ? 2.553 3.324 -32.616 1.00 62.56 204 GLY A O 1
ATOM 1668 N N . GLU A 1 205 ? 4.143 3.979 -34.051 1.00 63.59 205 GLU A N 1
ATOM 1669 C CA . GLU A 1 205 ? 4.379 2.646 -34.624 1.00 63.59 205 GL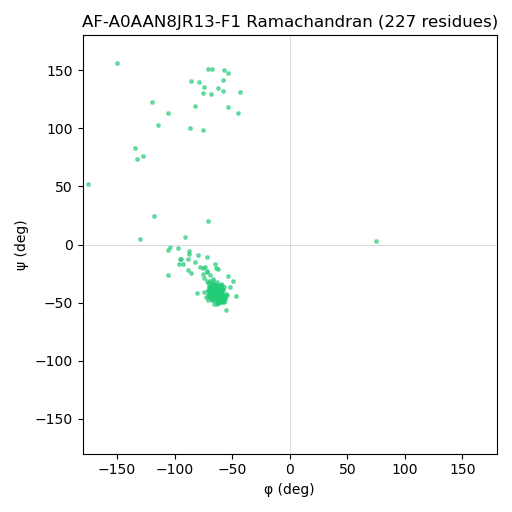U A CA 1
ATOM 1670 C C . GLU A 1 205 ? 5.050 1.695 -33.610 1.00 63.59 205 GLU A C 1
ATOM 1672 O O . GLU A 1 205 ? 4.703 0.514 -33.519 1.00 63.59 205 GLU A O 1
ATOM 1677 N N . THR A 1 206 ? 5.992 2.199 -32.800 1.00 62.25 206 THR A N 1
ATOM 1678 C CA . THR A 1 206 ? 6.626 1.417 -31.725 1.00 62.25 206 THR A CA 1
ATOM 1679 C C . THR A 1 206 ? 5.645 1.148 -30.588 1.00 62.25 206 THR A C 1
ATOM 1681 O O . THR A 1 206 ? 5.663 0.054 -30.018 1.00 62.25 206 THR A O 1
ATOM 1684 N N . LEU A 1 207 ? 4.771 2.111 -30.274 1.00 65.94 207 LEU A N 1
ATOM 1685 C CA . LEU A 1 207 ? 3.697 1.932 -29.298 1.00 65.94 207 LEU A CA 1
ATOM 1686 C C . LEU A 1 207 ? 2.744 0.810 -29.728 1.00 65.94 207 LEU A C 1
ATOM 1688 O O . LEU A 1 207 ? 2.470 -0.090 -28.938 1.00 65.94 207 LEU A O 1
ATOM 1692 N N . GLU A 1 208 ? 2.303 0.821 -30.986 1.00 66.88 208 GLU A N 1
ATOM 1693 C CA . GLU A 1 208 ? 1.358 -0.160 -31.524 1.00 66.88 208 GLU A CA 1
ATOM 1694 C C . GLU A 1 208 ? 1.952 -1.578 -31.506 1.00 66.88 208 GLU A C 1
ATOM 1696 O O . GLU A 1 208 ? 1.313 -2.518 -31.029 1.00 66.88 208 GLU A O 1
ATOM 1701 N N . LYS A 1 209 ? 3.224 -1.736 -31.909 1.00 64.81 209 LYS A N 1
ATOM 1702 C CA . LYS A 1 209 ? 3.945 -3.021 -31.816 1.00 64.81 209 LYS A CA 1
ATOM 1703 C C . LYS A 1 209 ? 4.098 -3.500 -30.371 1.00 64.81 209 LYS A C 1
ATOM 1705 O O . LYS A 1 209 ? 3.876 -4.682 -30.101 1.00 64.81 209 LYS A O 1
ATOM 1710 N N . LEU A 1 210 ? 4.455 -2.613 -29.440 1.00 63.28 210 LEU A N 1
ATOM 1711 C CA . LEU A 1 210 ? 4.584 -2.954 -28.019 1.00 63.28 210 LEU A CA 1
ATOM 1712 C C . LEU A 1 210 ? 3.236 -3.338 -27.399 1.00 63.28 210 LEU A C 1
ATOM 1714 O O . LEU A 1 210 ? 3.179 -4.310 -26.651 1.00 63.28 210 LEU A O 1
ATOM 1718 N N . GLU A 1 211 ? 2.154 -2.635 -27.731 1.00 67.88 211 GLU A N 1
ATOM 1719 C CA . GLU A 1 211 ? 0.806 -2.920 -27.232 1.00 67.88 211 GLU A CA 1
ATOM 1720 C C . GLU A 1 211 ? 0.286 -4.275 -27.741 1.00 67.88 211 GLU A C 1
ATOM 1722 O O . GLU A 1 211 ? -0.322 -5.045 -26.992 1.00 67.88 211 GLU A O 1
ATOM 1727 N N . LEU A 1 212 ? 0.565 -4.606 -29.003 1.00 69.50 212 LEU A N 1
ATOM 1728 C CA . LEU A 1 212 ? 0.181 -5.877 -29.617 1.00 69.50 212 LEU A CA 1
ATOM 1729 C C . LEU A 1 212 ? 0.960 -7.056 -29.012 1.00 69.50 212 LEU A C 1
ATOM 1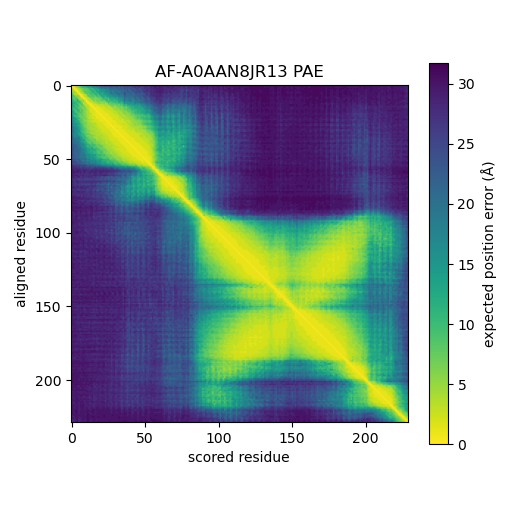731 O O . LEU A 1 212 ? 0.375 -8.101 -28.711 1.00 69.50 212 LEU A O 1
ATOM 1735 N N . GLU A 1 213 ? 2.262 -6.877 -28.775 1.00 65.12 213 GLU A N 1
ATOM 1736 C CA . GLU A 1 213 ? 3.119 -7.843 -28.075 1.00 65.12 213 GLU A CA 1
ATOM 1737 C C . GLU A 1 213 ? 2.653 -8.041 -26.622 1.00 65.12 213 GLU A C 1
ATOM 1739 O O . GLU A 1 213 ? 2.510 -9.167 -26.145 1.00 65.12 213 GLU A O 1
ATOM 1744 N N . TRP A 1 214 ? 2.324 -6.943 -25.941 1.00 66.69 214 TRP A N 1
ATOM 1745 C CA . TRP A 1 214 ? 1.836 -6.936 -24.568 1.00 66.69 214 TRP A CA 1
ATOM 1746 C C . TRP A 1 214 ? 0.511 -7.683 -24.411 1.00 66.69 214 TRP A C 1
ATOM 1748 O O . TRP A 1 214 ? 0.387 -8.594 -23.588 1.00 66.69 214 TRP A O 1
ATOM 1758 N N . LYS A 1 215 ? -0.478 -7.361 -25.254 1.00 68.75 215 LYS A N 1
ATOM 1759 C CA . LYS A 1 215 ? -1.778 -8.049 -25.282 1.00 68.75 215 LYS A CA 1
ATOM 1760 C C . LYS A 1 215 ? -1.618 -9.547 -25.558 1.00 68.75 215 LYS A C 1
ATOM 1762 O O . LYS A 1 215 ? -2.372 -10.344 -24.996 1.00 68.75 215 LYS A O 1
ATOM 1767 N N . ARG A 1 216 ? -0.643 -9.944 -26.385 1.00 72.38 216 ARG A N 1
ATOM 1768 C CA . ARG A 1 216 ? -0.312 -11.355 -26.650 1.00 72.38 216 ARG A CA 1
ATOM 1769 C C . ARG A 1 216 ? 0.237 -12.045 -25.399 1.00 72.38 216 ARG A C 1
ATOM 1771 O O . ARG A 1 216 ? -0.305 -13.071 -24.993 1.00 72.38 216 ARG A O 1
ATOM 1778 N N . GLU A 1 217 ? 1.234 -11.458 -24.736 1.00 59.06 217 GLU A N 1
ATOM 1779 C CA . GLU A 1 2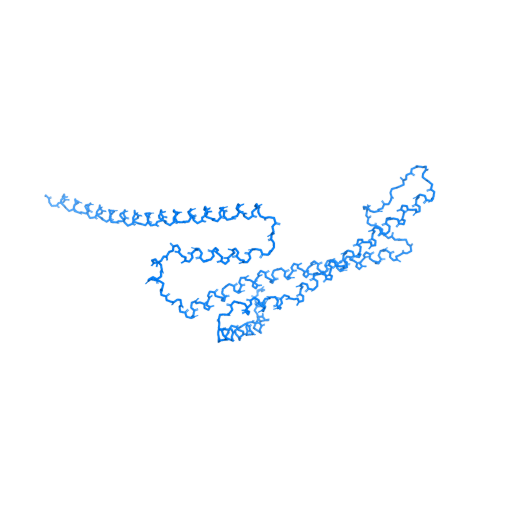17 ? 1.835 -12.017 -23.514 1.00 59.06 217 GLU A CA 1
ATOM 1780 C C . GLU A 1 217 ? 0.824 -12.103 -22.349 1.00 59.06 217 GLU A C 1
ATOM 1782 O O . GLU A 1 217 ? 0.794 -13.099 -21.619 1.00 59.06 217 GLU A O 1
ATOM 1787 N N . CYS A 1 218 ? -0.063 -11.112 -22.202 1.00 60.97 218 CYS A N 1
ATOM 1788 C CA . CYS A 1 218 ? -1.156 -11.147 -21.226 1.00 60.97 218 CYS A CA 1
ATOM 1789 C C . CYS A 1 218 ? -2.156 -12.284 -21.496 1.00 60.97 218 CYS A C 1
ATOM 1791 O O . CYS A 1 218 ? -2.621 -12.916 -20.547 1.00 60.97 218 CYS A O 1
ATOM 1793 N N . LYS A 1 219 ? -2.461 -12.583 -22.768 1.00 60.22 219 LYS A N 1
ATOM 1794 C CA . LYS A 1 219 ? -3.329 -13.710 -23.157 1.00 60.22 219 LYS A CA 1
ATOM 1795 C C . LYS A 1 219 ? -2.643 -15.076 -23.018 1.00 60.22 219 LYS A C 1
ATOM 1797 O O . LYS A 1 219 ? -3.330 -16.063 -22.767 1.00 60.22 219 LYS A O 1
ATOM 1802 N N . GLU A 1 220 ? -1.318 -15.159 -23.155 1.00 53.16 220 GLU A N 1
ATOM 1803 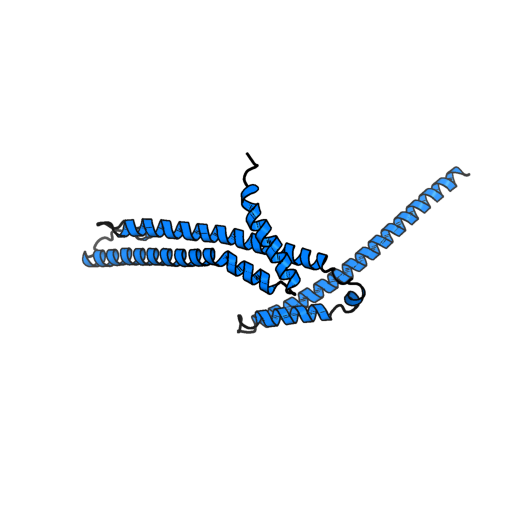C CA . GLU A 1 220 ? -0.565 -16.422 -23.055 1.00 53.16 220 GLU A CA 1
ATOM 1804 C C . GLU A 1 220 ? -0.176 -16.831 -21.623 1.00 53.16 220 GLU A C 1
ATOM 1806 O O . GLU A 1 220 ? -0.019 -18.026 -21.341 1.00 53.16 220 GLU A O 1
ATOM 1811 N N . ARG A 1 221 ? -0.066 -15.877 -20.687 1.00 44.66 221 ARG A N 1
ATOM 1812 C CA . ARG A 1 221 ? 0.304 -16.141 -19.281 1.00 44.66 221 ARG A CA 1
ATOM 1813 C C . ARG A 1 221 ? -0.528 -17.192 -18.521 1.00 44.66 221 ARG A C 1
ATOM 1815 O O . ARG A 1 221 ? 0.072 -17.818 -17.645 1.00 44.66 221 ARG A O 1
ATOM 1822 N N . PRO A 1 222 ? -1.815 -17.487 -18.814 1.00 45.69 222 PRO A N 1
ATOM 1823 C CA . PRO A 1 222 ? -2.542 -18.526 -18.082 1.00 45.69 222 PRO A CA 1
ATOM 1824 C C . PRO A 1 222 ? -1.974 -19.942 -18.284 1.00 45.69 222 PRO A C 1
ATOM 1826 O O . PRO A 1 222 ? -2.284 -20.832 -17.501 1.00 45.69 222 PRO A O 1
ATOM 1829 N N . LYS A 1 223 ? -1.140 -20.182 -19.310 1.00 44.97 223 LYS A N 1
ATOM 1830 C CA . LYS A 1 223 ? -0.712 -21.543 -19.687 1.00 44.97 223 LYS A CA 1
ATOM 1831 C C . LYS A 1 223 ? 0.619 -22.013 -19.085 1.00 44.97 223 LYS A C 1
ATOM 1833 O O . LYS A 1 223 ? 0.922 -23.198 -19.180 1.00 44.97 223 LYS A O 1
ATOM 1838 N N . ARG A 1 224 ? 1.432 -21.136 -18.479 1.00 45.53 224 ARG A N 1
ATOM 1839 C CA . ARG A 1 224 ? 2.809 -21.489 -18.052 1.00 45.53 224 ARG A CA 1
ATOM 1840 C C . ARG A 1 224 ? 3.005 -21.726 -16.550 1.00 45.53 224 ARG A C 1
ATOM 1842 O O . ARG A 1 224 ? 4.100 -22.098 -16.153 1.00 45.53 224 ARG A O 1
ATOM 1849 N N . VAL A 1 225 ? 1.972 -21.572 -15.718 1.00 43.91 225 VAL A N 1
ATOM 1850 C CA . VAL A 1 225 ? 2.078 -21.757 -14.249 1.00 43.91 225 VAL A CA 1
ATOM 1851 C C . VAL A 1 225 ? 1.765 -23.206 -13.807 1.00 43.91 225 VAL A C 1
ATOM 1853 O O . VAL A 1 225 ? 1.731 -23.501 -12.622 1.00 43.91 225 VAL A O 1
ATOM 1856 N N . GLY A 1 226 ? 1.572 -24.141 -14.747 1.00 41.12 226 GLY A N 1
ATOM 1857 C CA . GLY A 1 226 ? 1.109 -25.511 -14.467 1.00 41.12 226 GLY A CA 1
ATOM 1858 C C . GLY A 1 226 ? 2.066 -26.650 -14.834 1.00 41.12 226 GLY A C 1
ATOM 1859 O O . GLY A 1 226 ? 1.592 -27.748 -15.104 1.00 41.12 226 GLY A O 1
ATOM 1860 N N . LYS A 1 227 ? 3.384 -26.429 -14.910 1.00 38.38 227 LYS A N 1
ATOM 1861 C CA . LYS A 1 227 ? 4.360 -27.524 -15.086 1.00 38.38 227 LYS A CA 1
ATOM 1862 C C . LYS A 1 227 ? 5.534 -27.350 -14.131 1.00 38.38 227 LYS A C 1
ATOM 1864 O O . LYS A 1 227 ? 6.555 -26.765 -14.471 1.00 38.38 227 LYS A O 1
ATOM 1869 N N . GLY A 1 228 ? 5.315 -27.821 -12.915 1.00 44.19 228 GLY A N 1
ATOM 1870 C CA . GLY A 1 228 ? 6.268 -27.853 -11.814 1.00 44.19 228 GLY A CA 1
ATOM 1871 C C . GLY A 1 228 ? 5.631 -28.585 -10.639 1.00 44.19 228 GLY A C 1
ATOM 1872 O O . GLY A 1 228 ? 5.498 -28.020 -9.559 1.00 44.19 228 GLY A O 1
ATOM 1873 N N . SER A 1 229 ? 5.126 -29.788 -10.914 1.00 35.91 229 SER A N 1
ATOM 1874 C CA . SER A 1 229 ? 4.815 -30.831 -9.934 1.00 35.91 229 SER A CA 1
ATOM 1875 C C . SER A 1 229 ? 5.752 -31.991 -10.205 1.00 35.91 229 SER A C 1
ATOM 1877 O O . SER A 1 229 ? 6.018 -32.222 -11.409 1.00 35.91 229 SER A O 1
#

Nearest PDB structures (foldseek):
  5xg2-assembly1_A  TM=2.585E-01  e=2.274E+00  Pyrococcus yayanosii CH1

Sequence (229 aa):
MELKETKTRKTNNKQQELTEVVNDLTGKVGKLEVKIDQQYTLIQELLNIVTKCLHSTDEERNIPILLKKISESVDNLNPQDRSHREPDSKETRAAKIKRSMIKEWTIHLSNHKKWFTRYHNNSTRAAIYKEWCSREKPLLPIRLRLKTVPGQSKEMISIRTKLAVHKFTAQIGSMELNAECFQNRCANVNNDIMQLFLEKALDGETLEKLELEWKRECKERPKRVGKGS

pLDDT: mean 72.39, std 16.31, range [35.91, 96.0]

Foldseek 3Di:
DVVVVVVVVVVVVVVVVVVVVVVVVVVVVVVVVVVVVVVVVLVVVVVVLVVVQVVDPPNPPCVVVSVVVNVVVVVPPCPVVVVPPPPCPPVNLLVVLVVVLVVVLVVLVVVLVVLVVLLVVLVVVLVVQVVQLPDPDRDADPVLDDDDDPPDDPVNVVVSNVVSSVVSVVVSVVSVVSSVVSVVSNVCSVVVSVVVLVVSDPDPVSSVVVVVVVVVCVVCVVPPPPPDD

Solvent-accessible surface area (backbone atoms only — not comparable to full-atom values): 13019 Å² total; per-residue (Å²): 122,67,76,58,57,56,49,55,52,55,50,49,52,54,52,50,55,50,49,52,53,50,52,52,50,52,53,52,47,53,58,46,50,56,50,49,52,54,50,50,51,51,50,52,53,50,50,54,50,53,55,54,50,78,73,47,96,61,78,80,81,46,55,68,62,50,55,52,50,51,52,52,52,62,68,65,74,50,70,75,60,65,80,71,55,70,75,72,48,74,64,58,50,49,54,50,52,51,53,52,48,53,52,51,50,50,53,51,53,53,50,38,54,53,30,48,52,50,18,52,54,26,43,53,49,24,53,55,50,50,54,29,57,72,39,98,71,57,63,62,59,77,94,53,53,82,76,90,62,91,91,64,52,72,65,59,53,50,54,53,50,54,52,36,52,52,54,48,52,54,51,34,51,53,26,46,53,50,15,52,54,24,46,53,56,48,70,41,48,66,55,58,51,50,49,55,51,59,74,69,42,91,46,72,70,60,38,51,54,51,52,55,51,46,56,48,52,66,68,52,56,84,72,72,84,80,82,87,126

Mean predicted aligned error: 19.13 Å